Protein AF-A0A956A676-F1 (afdb_monomer_lite)

Radius of gyration: 52.93 Å; chains: 1; bounding box: 107×29×155 Å

Sequence (268 aa):
DGDDADVCADGTWVCDADGRLVCTDDAFAKTETCNGLDDDCDGETDEGAPGAGEACDGDDADLCKDGHMVCGGAGGGLVCDDDAASKVELCNGVDDDCNGVADEGFEQKYQPCDGDDADSCKDGQWVCAPDGSGLVCSDDPATRVELCNELDDDCDGVPDEDFPEKLGACDGADGDLCKDGVWVCSADGTGLVCTDDALSFVELCNDEDDDCDGEIDETFPMKGLPCDSEVDTDLCADGVWACGANNALVCNDDAASIAELCNGQDDD

pLDDT: mean 74.3, std 12.47, range [46.38, 91.5]

Structure (mmCIF, N/CA/C/O backbone):
data_AF-A0A956A676-F1
#
_entry.id   AF-A0A956A676-F1
#
loop_
_atom_site.group_PDB
_atom_site.id
_atom_site.type_symbol
_atom_site.label_atom_id
_atom_site.label_alt_id
_atom_site.label_comp_id
_atom_site.label_asym_id
_atom_site.label_entity_id
_atom_site.label_seq_id
_atom_site.pdbx_PDB_ins_code
_atom_site.Cartn_x
_atom_site.Cartn_y
_atom_site.Cartn_z
_atom_site.occupancy
_atom_site.B_iso_or_equiv
_atom_site.auth_seq_id
_atom_site.auth_comp_id
_atom_site.auth_asym_id
_atom_site.auth_atom_id
_atom_site.pdbx_PDB_model_num
ATOM 1 N N . ASP A 1 1 ? -34.169 8.893 70.468 1.00 48.31 1 ASP A N 1
ATOM 2 C CA . ASP A 1 1 ? -34.404 9.599 69.197 1.00 48.31 1 ASP A CA 1
ATOM 3 C C . ASP A 1 1 ? -35.213 10.844 69.522 1.00 48.31 1 ASP A C 1
ATOM 5 O O . ASP A 1 1 ? -35.321 11.182 70.698 1.00 48.31 1 ASP A O 1
ATOM 9 N N . GLY A 1 2 ? -35.703 11.601 68.567 1.00 53.12 2 GLY A N 1
ATOM 10 C CA . GLY A 1 2 ? -36.577 12.737 68.817 1.00 53.12 2 GLY A CA 1
ATOM 11 C C . GLY A 1 2 ? -36.433 13.708 67.676 1.00 53.12 2 GLY A C 1
ATOM 12 O O . GLY A 1 2 ? -35.337 14.213 67.484 1.00 53.12 2 GLY A O 1
ATOM 13 N N . ASP A 1 3 ? -37.525 13.997 66.970 1.00 50.81 3 ASP A N 1
ATOM 14 C CA . ASP A 1 3 ? -37.567 14.754 65.707 1.00 50.81 3 ASP A CA 1
ATOM 15 C C . ASP A 1 3 ? -36.374 14.446 64.765 1.00 50.81 3 ASP A C 1
ATOM 17 O O . ASP A 1 3 ? -35.789 15.343 64.145 1.00 50.81 3 ASP A O 1
ATOM 21 N N . ASP A 1 4 ? -35.992 13.175 64.663 1.00 56.19 4 ASP A N 1
ATOM 22 C CA . ASP A 1 4 ? -35.269 12.612 63.529 1.00 56.19 4 ASP A CA 1
ATOM 23 C C . ASP A 1 4 ? -36.233 12.456 62.346 1.00 56.19 4 ASP A C 1
ATOM 25 O O . ASP A 1 4 ? -37.457 12.479 62.471 1.00 56.19 4 ASP A O 1
ATOM 29 N N . ALA A 1 5 ? -35.666 12.388 61.146 1.00 57.22 5 ALA A N 1
ATOM 30 C CA . ALA A 1 5 ? -36.420 12.222 59.911 1.00 57.22 5 ALA A CA 1
ATOM 31 C C . ALA A 1 5 ? -36.622 10.738 59.563 1.00 57.22 5 ALA A C 1
ATOM 33 O O . ALA A 1 5 ? -36.742 10.433 58.384 1.00 57.22 5 ALA A O 1
ATOM 34 N N . ASP A 1 6 ? -36.603 9.834 60.542 1.00 62.31 6 ASP A N 1
ATOM 35 C CA . ASP A 1 6 ? -36.818 8.402 60.327 1.00 62.31 6 ASP A CA 1
ATOM 36 C C . ASP A 1 6 ? -38.319 8.042 60.340 1.00 62.31 6 ASP A C 1
ATOM 38 O O . ASP A 1 6 ? -39.206 8.891 60.496 1.00 62.31 6 ASP A O 1
ATOM 42 N N . VAL A 1 7 ? -38.627 6.770 60.074 1.00 71.00 7 VAL A N 1
ATOM 43 C CA . VAL A 1 7 ? -39.996 6.225 60.156 1.00 71.00 7 VAL A CA 1
ATOM 44 C C . VAL A 1 7 ? -40.285 5.576 61.513 1.00 71.00 7 VAL A C 1
ATOM 46 O O . VAL A 1 7 ? -41.340 4.942 61.683 1.00 71.00 7 VAL A O 1
ATOM 49 N N . CYS A 1 8 ? -39.364 5.718 62.462 1.00 72.06 8 CYS A N 1
ATOM 50 C CA . CYS A 1 8 ? -39.404 5.094 63.769 1.00 72.06 8 CYS A CA 1
ATOM 51 C C . CYS A 1 8 ? -40.302 5.904 64.707 1.00 72.06 8 CYS A C 1
ATOM 53 O O . CYS A 1 8 ? -40.583 7.088 64.519 1.00 72.06 8 CYS A O 1
ATOM 55 N N . ALA A 1 9 ? -40.896 5.214 65.677 1.00 67.06 9 ALA A N 1
ATOM 56 C CA . ALA A 1 9 ? -41.691 5.887 66.690 1.00 67.06 9 ALA A CA 1
ATOM 57 C C . ALA A 1 9 ? -40.763 6.248 67.842 1.00 67.06 9 ALA A C 1
ATOM 59 O O . ALA A 1 9 ? -40.076 5.357 68.327 1.00 67.06 9 ALA A O 1
ATOM 60 N N . ASP A 1 10 ? -40.822 7.497 68.316 1.00 66.19 10 ASP A N 1
ATOM 61 C CA . ASP A 1 10 ? -39.986 7.943 69.433 1.00 66.19 10 ASP A CA 1
ATOM 62 C C . ASP A 1 10 ? -39.940 6.903 70.567 1.00 66.19 10 ASP A C 1
ATOM 64 O O . ASP A 1 10 ? -40.981 6.517 71.133 1.00 66.19 10 ASP A O 1
ATOM 68 N N . GLY A 1 11 ? -38.730 6.469 70.920 1.00 66.62 11 GLY A N 1
ATOM 69 C CA . GLY A 1 11 ? -38.518 5.435 71.918 1.00 66.62 11 GLY A CA 1
ATOM 70 C C . GLY A 1 11 ? -39.100 5.833 73.276 1.00 66.62 11 GLY A C 1
ATOM 71 O O . GLY A 1 11 ? -39.068 6.991 73.713 1.00 66.62 11 GLY A O 1
ATOM 72 N N . THR A 1 12 ? -39.640 4.856 74.008 1.00 66.88 12 THR A N 1
ATOM 73 C CA . THR A 1 12 ? -40.166 5.129 75.352 1.00 66.88 12 THR A CA 1
ATOM 74 C C . THR A 1 12 ? -39.097 4.922 76.413 1.00 66.88 12 THR A C 1
ATOM 76 O O . THR A 1 12 ? -38.428 3.893 76.502 1.00 66.88 12 THR A O 1
ATOM 79 N N . TRP A 1 13 ? -38.951 5.924 77.275 1.00 73.19 13 TRP A N 1
ATOM 80 C CA . TRP A 1 13 ? -38.071 5.848 78.432 1.00 73.19 13 TRP A CA 1
ATOM 81 C C . TRP A 1 13 ? -38.650 4.903 79.488 1.00 73.19 13 TRP A C 1
ATOM 83 O O . TRP A 1 13 ? -39.658 5.209 80.133 1.00 73.19 13 TRP A O 1
ATOM 93 N N . VAL A 1 14 ? -37.979 3.777 79.712 1.00 78.00 14 VAL A N 1
ATOM 94 C CA . VAL A 1 14 ? -38.322 2.795 80.747 1.00 78.00 14 VAL A CA 1
ATOM 95 C C . VAL A 1 14 ? -37.177 2.653 81.747 1.00 78.00 14 VAL A C 1
ATOM 97 O O . VAL A 1 14 ? -36.023 2.949 81.453 1.00 78.00 14 VAL A O 1
ATOM 100 N N . CYS A 1 15 ? -37.481 2.232 82.974 1.00 78.88 15 CYS A N 1
ATOM 101 C CA . CYS A 1 15 ? -36.434 1.890 83.936 1.00 78.88 15 CYS A CA 1
ATOM 102 C C . CYS A 1 15 ? -36.012 0.431 83.744 1.00 78.88 15 CYS A C 1
ATOM 104 O O . CYS A 1 15 ? -36.865 -0.459 83.782 1.00 78.88 15 CYS A O 1
ATOM 106 N N . ASP A 1 16 ? -34.710 0.187 83.605 1.00 80.81 16 ASP A N 1
ATOM 107 C CA . ASP A 1 16 ? -34.148 -1.160 83.623 1.00 80.81 16 ASP A CA 1
ATOM 108 C C . ASP A 1 16 ? -34.266 -1.809 85.019 1.00 80.81 16 ASP A C 1
ATOM 110 O O . ASP A 1 16 ? -34.701 -1.195 86.002 1.00 80.81 16 ASP A O 1
ATOM 114 N N . ALA A 1 17 ? -33.870 -3.081 85.117 1.00 79.69 17 ALA A N 1
ATOM 115 C CA . ALA A 1 17 ? -33.917 -3.842 86.367 1.00 79.69 17 ALA A CA 1
ATOM 116 C C . ALA A 1 17 ? -33.043 -3.245 87.492 1.00 79.69 17 ALA A C 1
ATOM 118 O O . ALA A 1 17 ? -33.277 -3.543 88.665 1.00 79.69 17 ALA A O 1
ATOM 119 N N . ASP A 1 18 ? -32.079 -2.388 87.146 1.00 87.38 18 ASP A N 1
ATOM 120 C CA . ASP A 1 18 ? -31.185 -1.678 88.062 1.00 87.38 18 ASP A CA 1
ATOM 121 C C . ASP A 1 18 ? -31.654 -0.234 88.352 1.00 87.38 18 ASP A C 1
ATOM 123 O O . ASP A 1 18 ? -30.992 0.505 89.089 1.00 87.38 18 ASP A O 1
ATOM 127 N N . GLY A 1 19 ? -32.807 0.176 87.810 1.00 80.62 19 GLY A N 1
ATOM 128 C CA . GLY A 1 19 ? -33.408 1.494 88.005 1.00 80.62 19 GLY A CA 1
ATOM 129 C C . GLY A 1 19 ? -32.775 2.616 87.177 1.00 80.62 19 GLY A C 1
ATOM 130 O O . GLY A 1 19 ? -32.982 3.787 87.507 1.00 80.62 19 GLY A O 1
ATOM 131 N N . ARG A 1 20 ? -32.003 2.300 86.131 1.00 84.25 20 ARG A N 1
ATOM 132 C CA . ARG A 1 20 ? -31.527 3.296 85.161 1.00 84.25 20 ARG A CA 1
ATOM 133 C C . ARG A 1 20 ? -32.580 3.526 84.091 1.00 84.25 20 ARG A C 1
ATOM 135 O O . ARG A 1 20 ? -33.204 2.588 83.612 1.00 84.25 20 ARG A O 1
ATOM 142 N N . LEU A 1 21 ? -32.736 4.787 83.705 1.00 73.62 21 LEU A N 1
ATOM 143 C CA . LEU A 1 21 ? -33.502 5.164 82.524 1.00 73.62 21 LEU A CA 1
ATOM 144 C C . LEU A 1 21 ? -32.787 4.629 81.281 1.00 73.62 21 LEU A C 1
ATOM 146 O O . LEU A 1 21 ? -31.667 5.048 80.990 1.00 73.62 21 LEU A O 1
ATOM 150 N N . VAL A 1 22 ? -33.439 3.706 80.585 1.00 73.56 22 VAL A N 1
ATOM 151 C CA . VAL A 1 22 ? -33.049 3.193 79.274 1.00 73.56 22 VAL A CA 1
ATOM 152 C C . VAL A 1 22 ? -34.148 3.555 78.279 1.00 73.56 22 VAL A C 1
ATOM 154 O O . VAL A 1 22 ? -35.334 3.504 78.605 1.00 73.56 22 VAL A O 1
ATOM 157 N N . CYS A 1 23 ? -33.754 3.980 77.086 1.00 68.12 23 CYS A N 1
ATOM 158 C CA . CYS A 1 23 ? -34.685 4.158 75.983 1.00 68.12 23 CYS A CA 1
ATOM 159 C C . CYS A 1 23 ? -34.879 2.779 75.356 1.00 68.12 23 CYS A C 1
ATOM 161 O O . CYS A 1 23 ? -33.898 2.171 74.929 1.00 68.12 23 CYS A O 1
ATOM 163 N N . THR A 1 24 ? -36.097 2.244 75.398 1.00 64.81 24 THR A N 1
ATOM 164 C CA . THR A 1 24 ? -36.441 1.069 74.595 1.00 64.81 24 THR A CA 1
ATOM 165 C C . THR A 1 24 ? -37.090 1.576 73.329 1.00 64.81 24 THR A C 1
ATOM 167 O O . THR A 1 24 ? -38.205 2.103 73.391 1.00 64.81 24 THR A O 1
ATOM 170 N N . ASP A 1 25 ? -36.358 1.446 72.232 1.00 59.62 25 ASP A N 1
ATOM 171 C CA . ASP A 1 25 ? -36.922 1.550 70.899 1.00 59.62 25 ASP A CA 1
ATOM 172 C C . ASP A 1 25 ? -37.480 0.179 70.485 1.00 59.62 25 ASP A C 1
ATOM 174 O O . ASP A 1 25 ? -36.943 -0.871 70.869 1.00 59.62 25 ASP A O 1
ATOM 178 N N . ASP A 1 26 ? -38.601 0.186 69.773 1.00 59.81 26 ASP A N 1
ATOM 179 C CA . ASP A 1 26 ? -39.160 -1.021 69.182 1.00 59.81 26 ASP A CA 1
ATOM 180 C C . ASP A 1 26 ? -38.367 -1.301 67.899 1.00 59.81 26 ASP A C 1
ATOM 182 O O . ASP A 1 26 ? -38.793 -0.914 66.817 1.00 59.81 26 ASP A O 1
ATOM 186 N N . ALA A 1 27 ? -37.231 -1.999 68.017 1.00 56.47 27 ALA A N 1
ATOM 187 C CA . ALA A 1 27 ? -36.515 -2.558 66.868 1.00 56.47 27 ALA A CA 1
ATOM 188 C C . ALA A 1 27 ? -37.447 -3.544 66.141 1.00 56.47 27 ALA A C 1
ATOM 190 O O . ALA A 1 27 ? -37.555 -4.732 66.483 1.00 56.47 27 ALA A O 1
ATOM 191 N N . PHE A 1 28 ? -38.224 -3.034 65.191 1.00 60.56 28 PHE A N 1
ATOM 192 C CA . PHE A 1 28 ? -39.025 -3.855 64.310 1.00 60.56 28 PHE A CA 1
ATOM 193 C C . PHE A 1 28 ? -38.076 -4.391 63.253 1.00 60.56 28 PHE A C 1
ATOM 195 O O . PHE A 1 28 ? -37.475 -3.615 62.537 1.00 60.56 28 PHE A O 1
ATOM 202 N N . ALA A 1 29 ? -38.011 -5.714 63.090 1.00 62.31 29 ALA A N 1
ATOM 203 C CA . ALA A 1 29 ? -37.327 -6.340 61.957 1.00 62.31 29 ALA A CA 1
ATOM 204 C C . ALA A 1 29 ? -38.084 -6.058 60.643 1.00 62.31 29 ALA A C 1
ATOM 206 O O . ALA A 1 29 ? -38.725 -6.949 60.071 1.00 62.31 29 ALA A O 1
ATOM 207 N N . LYS A 1 30 ? -38.111 -4.795 60.223 1.00 73.62 30 LYS A N 1
ATOM 208 C CA . LYS A 1 30 ? -38.444 -4.403 58.863 1.00 73.62 30 LYS A CA 1
ATOM 209 C C . LYS A 1 30 ? -37.187 -4.564 58.019 1.00 73.62 30 LYS A C 1
ATOM 211 O O . LYS A 1 30 ? -36.122 -4.891 58.516 1.00 73.62 30 LYS A O 1
ATOM 216 N N . THR A 1 31 ? -37.376 -4.530 56.714 1.00 82.62 31 THR A N 1
ATOM 217 C CA . THR A 1 31 ? -36.277 -4.665 55.771 1.00 82.62 31 THR A CA 1
ATOM 218 C C . THR A 1 31 ? -35.993 -3.281 55.242 1.00 82.62 31 THR A C 1
ATOM 220 O O . THR A 1 31 ? -36.921 -2.672 54.704 1.00 82.62 31 THR A O 1
ATOM 223 N N . GLU A 1 32 ? -34.745 -2.846 55.370 1.00 84.75 32 GLU A N 1
ATOM 224 C CA . GLU A 1 32 ? -34.269 -1.602 54.786 1.00 84.75 32 GLU A CA 1
ATOM 225 C C . GLU A 1 32 ? -34.598 -1.513 53.298 1.00 84.75 32 GLU A C 1
ATOM 227 O O . GLU A 1 32 ? -34.546 -2.490 52.539 1.00 84.75 32 GLU A O 1
ATOM 232 N N . THR A 1 33 ? -34.942 -0.310 52.867 1.00 87.38 33 THR A N 1
ATOM 233 C CA . THR A 1 33 ? -35.107 0.053 51.463 1.00 87.38 33 THR A CA 1
ATOM 234 C C . THR A 1 33 ? -34.309 1.319 51.247 1.00 87.38 33 THR A C 1
ATOM 236 O O . THR A 1 33 ? -34.480 2.202 52.059 1.00 87.38 33 THR A O 1
ATOM 239 N N . CYS A 1 34 ? -33.560 1.462 50.141 1.00 87.75 34 CYS A N 1
ATOM 240 C CA . CYS A 1 34 ? -32.810 2.689 49.805 1.00 87.75 34 CYS A CA 1
ATOM 241 C C . CYS A 1 34 ? -33.713 3.936 49.641 1.00 87.75 34 CYS A C 1
ATOM 243 O O . CYS A 1 34 ? -33.956 4.417 48.525 1.00 87.75 34 CYS A O 1
ATOM 245 N N . ASN A 1 35 ? -34.258 4.438 50.737 1.00 84.69 35 ASN A N 1
ATOM 246 C CA . ASN A 1 35 ? -35.243 5.501 50.830 1.00 84.69 35 ASN A CA 1
ATOM 247 C C . ASN A 1 35 ? -34.689 6.683 51.654 1.00 84.69 35 ASN A C 1
ATOM 249 O O . ASN A 1 35 ? -35.307 7.753 51.660 1.00 84.69 35 ASN A O 1
ATOM 253 N N . GLY A 1 36 ? -33.478 6.539 52.208 1.00 83.88 36 GLY A N 1
ATOM 254 C CA . GLY A 1 36 ? -32.782 7.546 52.997 1.00 83.88 36 GLY A CA 1
ATOM 255 C C . GLY A 1 36 ? -33.305 7.664 54.427 1.00 83.88 36 GLY A C 1
ATOM 256 O O . GLY A 1 36 ? -33.102 8.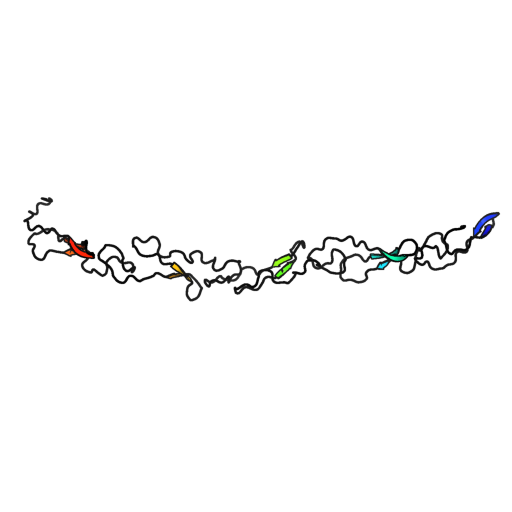717 55.035 1.00 83.88 36 GLY A O 1
ATOM 257 N N . LEU A 1 37 ? -34.011 6.646 54.917 1.00 84.50 37 LEU A N 1
ATOM 258 C CA . LEU A 1 37 ? -34.613 6.541 56.244 1.00 84.50 37 LEU A CA 1
ATOM 259 C C . LEU A 1 37 ? -34.156 5.213 56.861 1.00 84.50 37 LEU A C 1
ATOM 261 O O . LEU A 1 37 ? -33.937 4.248 56.145 1.00 84.50 37 LEU A O 1
ATOM 265 N N . ASP A 1 38 ? -34.032 5.190 58.182 1.00 82.56 38 ASP A N 1
ATOM 266 C CA . ASP A 1 38 ? -33.830 3.966 58.962 1.00 82.56 38 ASP A CA 1
ATOM 267 C C . ASP A 1 38 ? -35.199 3.262 59.104 1.00 82.56 38 ASP A C 1
ATOM 269 O O . ASP A 1 38 ? -36.097 3.773 59.789 1.00 82.56 38 ASP A O 1
ATOM 273 N N . ASP A 1 39 ? -35.434 2.178 58.352 1.00 83.19 39 ASP A N 1
ATOM 274 C CA . ASP A 1 39 ? -36.725 1.471 58.314 1.00 83.19 39 ASP A CA 1
ATOM 275 C C . ASP A 1 39 ? -36.877 0.455 59.468 1.00 83.19 39 ASP A C 1
ATOM 277 O O . ASP A 1 39 ? -38.017 0.168 59.893 1.00 83.19 39 ASP A O 1
ATOM 281 N N . ASP A 1 40 ? -35.766 -0.108 59.948 1.00 80.81 40 ASP A N 1
ATOM 282 C CA . ASP A 1 40 ? -35.675 -1.159 60.966 1.00 80.81 40 ASP A CA 1
ATOM 283 C C . ASP A 1 40 ? -35.256 -0.667 62.370 1.00 80.81 40 ASP A C 1
ATOM 285 O O . ASP A 1 40 ? -35.424 -1.394 63.363 1.00 80.81 40 ASP A O 1
ATOM 289 N N . CYS A 1 41 ? -34.917 0.620 62.464 1.00 77.88 41 CYS A N 1
ATOM 290 C CA . CYS A 1 41 ? -34.619 1.374 63.677 1.00 77.88 41 CYS A CA 1
ATOM 291 C C . CYS A 1 41 ? -33.367 0.860 64.409 1.00 77.88 41 CYS A C 1
ATOM 293 O O . CYS A 1 41 ? -33.337 0.821 65.649 1.00 77.88 41 CYS A O 1
ATOM 295 N N . ASP A 1 42 ? -32.348 0.401 63.674 1.00 78.31 42 ASP A N 1
ATOM 296 C CA . ASP A 1 42 ? -31.077 -0.056 64.248 1.00 78.31 42 ASP A CA 1
ATOM 297 C C . ASP A 1 42 ? -30.020 1.057 64.411 1.00 78.31 42 ASP A C 1
ATOM 299 O O . ASP A 1 42 ? -29.033 0.878 65.146 1.00 78.31 42 ASP A O 1
ATOM 303 N N . GLY A 1 43 ? -30.290 2.238 63.848 1.00 79.00 43 GLY A N 1
ATOM 304 C CA . GLY A 1 43 ? -29.469 3.441 63.928 1.00 79.00 43 GLY A CA 1
ATOM 305 C C . GLY A 1 43 ? -28.504 3.641 62.757 1.00 79.00 43 GLY A C 1
ATOM 306 O O . GLY A 1 43 ? -27.791 4.653 62.752 1.00 79.00 43 GLY A O 1
ATOM 307 N N . GLU A 1 44 ? -28.450 2.719 61.798 1.00 83.38 44 GLU A N 1
ATOM 308 C CA . GLU A 1 44 ? -27.848 2.936 60.483 1.00 83.38 44 GLU A CA 1
ATOM 309 C C . GLU A 1 44 ? -28.946 3.351 59.471 1.00 83.38 44 GLU A C 1
ATOM 311 O O . GLU A 1 44 ? -30.076 3.647 59.842 1.00 83.38 44 GLU A O 1
ATOM 316 N N . THR A 1 45 ? -28.601 3.608 58.211 1.00 84.06 45 THR A N 1
ATOM 317 C CA . THR A 1 45 ? -29.599 4.031 57.211 1.00 84.06 45 THR A CA 1
ATOM 318 C C . THR A 1 45 ? -29.376 3.263 55.925 1.00 84.06 45 THR A C 1
ATOM 320 O O . THR A 1 45 ? -28.267 3.291 55.378 1.00 84.06 45 THR A O 1
ATOM 323 N N . ASP A 1 46 ? -30.449 2.664 55.405 1.00 82.12 46 ASP A N 1
ATOM 324 C CA . ASP A 1 46 ? -30.478 1.874 54.177 1.00 82.12 46 ASP A CA 1
ATOM 325 C C . ASP A 1 46 ? -29.491 0.669 54.170 1.00 82.12 46 ASP A C 1
ATOM 327 O O . ASP A 1 46 ? -29.079 0.181 53.106 1.00 82.12 46 ASP A O 1
ATOM 331 N N . GLU A 1 47 ? -29.059 0.172 55.331 1.00 83.31 47 GLU A N 1
ATOM 332 C CA . GLU A 1 47 ? -28.103 -0.930 55.460 1.00 83.31 47 GLU A CA 1
ATOM 333 C C . GLU A 1 47 ? -28.714 -2.294 55.113 1.00 83.31 47 GLU A C 1
ATOM 335 O O . GLU A 1 47 ? -29.808 -2.671 55.507 1.00 83.31 47 GLU A O 1
ATOM 340 N N . GLY A 1 48 ? -28.001 -3.100 54.321 1.00 80.38 48 GLY A N 1
ATOM 341 C CA . GLY A 1 48 ? -28.521 -4.417 53.935 1.00 80.38 48 GLY A CA 1
ATOM 342 C C . GLY A 1 48 ? -29.812 -4.369 53.101 1.00 80.38 48 GLY A C 1
ATOM 343 O O . GLY A 1 48 ? -30.471 -5.406 52.964 1.00 80.38 48 GLY A O 1
ATOM 344 N N . ALA A 1 49 ? -30.147 -3.211 52.515 1.00 85.25 49 ALA A N 1
ATOM 345 C CA . ALA A 1 49 ? -31.263 -3.061 51.592 1.00 85.25 49 ALA A CA 1
ATOM 346 C C . ALA A 1 49 ? -31.203 -4.142 50.487 1.00 85.25 49 ALA A C 1
ATOM 348 O O . ALA A 1 49 ? -30.153 -4.324 49.860 1.00 85.25 49 ALA A O 1
ATOM 349 N N . PRO A 1 50 ? -32.293 -4.887 50.213 1.00 84.19 50 PRO A N 1
ATOM 350 C CA . PRO A 1 50 ? -32.290 -5.960 49.226 1.00 84.19 50 PRO A CA 1
ATOM 351 C C . PRO A 1 50 ? -31.855 -5.464 47.847 1.00 84.19 50 PRO A C 1
ATOM 353 O O . PRO A 1 50 ? -32.483 -4.569 47.284 1.00 84.19 50 PRO A O 1
ATOM 356 N N . GLY A 1 51 ? -30.804 -6.074 47.301 1.00 80.19 51 GLY A N 1
ATOM 357 C CA . GLY A 1 51 ? -30.188 -5.668 46.040 1.00 80.19 51 GLY A CA 1
ATOM 358 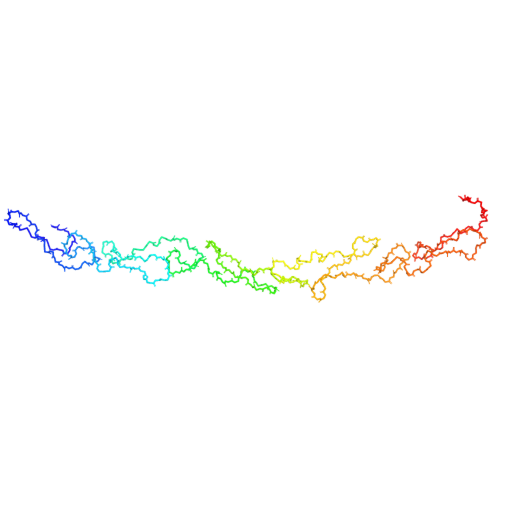C C . GLY A 1 51 ? -28.939 -4.800 46.206 1.00 80.19 51 GLY A C 1
ATOM 359 O O . GLY A 1 51 ? -28.151 -4.737 45.273 1.00 80.19 51 GLY A O 1
ATOM 360 N N . ALA A 1 52 ? -28.697 -4.182 47.369 1.00 81.00 52 ALA A N 1
ATOM 361 C CA . ALA A 1 52 ? -27.441 -3.482 47.642 1.00 81.00 52 ALA A CA 1
ATOM 362 C C . ALA A 1 52 ? -26.271 -4.482 47.723 1.00 81.00 52 ALA A C 1
ATOM 364 O O . ALA A 1 52 ? -26.352 -5.506 48.406 1.00 81.00 52 ALA A O 1
ATOM 365 N N . GLY A 1 53 ? -25.181 -4.192 47.011 1.00 73.19 53 GLY A N 1
ATOM 366 C CA . GLY A 1 53 ? -24.011 -5.059 46.865 1.00 73.19 53 GLY A CA 1
ATOM 367 C C . GLY A 1 53 ? -24.167 -6.189 45.842 1.00 73.19 53 GLY A C 1
ATOM 368 O O . GLY A 1 53 ? -23.209 -6.935 45.635 1.00 73.19 53 GLY A O 1
ATOM 369 N N . GLU A 1 54 ? -25.334 -6.335 45.205 1.00 80.00 54 GLU A N 1
ATOM 370 C CA . GLU A 1 54 ? -25.467 -7.198 44.029 1.00 80.00 54 GLU A CA 1
ATOM 371 C C . GLU A 1 54 ? -24.732 -6.571 42.842 1.00 80.00 54 GLU A C 1
ATOM 373 O O . GLU A 1 54 ? -24.670 -5.344 42.722 1.00 80.00 54 GLU A O 1
ATOM 378 N N . ALA A 1 55 ? -24.173 -7.423 41.979 1.00 73.62 55 ALA A N 1
ATOM 379 C CA . ALA A 1 55 ? -23.554 -6.977 40.742 1.00 73.62 55 ALA A CA 1
ATOM 380 C C . ALA A 1 55 ? -24.592 -6.235 39.894 1.00 73.62 55 ALA A C 1
ATOM 382 O O . ALA A 1 55 ? -25.714 -6.711 39.689 1.00 73.62 55 ALA A O 1
ATOM 383 N N . CYS A 1 56 ? -24.211 -5.061 39.425 1.00 68.50 56 CYS A N 1
ATOM 384 C CA . CYS A 1 56 ? -24.916 -4.326 38.398 1.00 68.50 56 CYS A CA 1
ATOM 385 C C . CYS A 1 56 ? -24.004 -4.235 37.188 1.00 68.50 56 CYS A C 1
ATOM 387 O O . CYS A 1 56 ? -22.796 -4.271 37.361 1.00 68.50 56 CYS A O 1
ATOM 389 N N . ASP A 1 57 ? -24.612 -4.173 36.004 1.00 61.97 57 ASP A N 1
ATOM 390 C CA . ASP A 1 57 ? -24.013 -4.291 34.659 1.00 61.97 57 ASP A CA 1
ATOM 391 C C . ASP A 1 57 ? -24.155 -5.678 33.991 1.00 61.97 57 ASP A C 1
ATOM 393 O O . ASP A 1 57 ? -24.555 -5.770 32.836 1.00 61.97 57 ASP A O 1
ATOM 397 N N . GLY A 1 58 ? -24.166 -6.765 34.770 1.00 59.03 58 GLY A N 1
ATOM 398 C CA . GLY A 1 58 ? -24.610 -8.092 34.304 1.00 59.03 58 GLY A CA 1
ATOM 399 C C . GLY A 1 58 ? -23.492 -8.973 33.735 1.00 59.03 58 GLY A C 1
ATOM 400 O O . GLY A 1 58 ? -22.327 -8.712 33.964 1.00 59.03 58 GLY A O 1
ATOM 401 N N . ASP A 1 59 ? -23.860 -10.078 33.066 1.00 53.25 59 ASP A N 1
ATOM 402 C CA . ASP A 1 59 ? -22.906 -10.959 32.363 1.00 53.25 59 ASP A CA 1
ATOM 403 C C . ASP A 1 59 ? -22.646 -10.387 30.950 1.00 53.25 59 ASP A C 1
ATOM 405 O O . ASP A 1 59 ? -23.210 -10.882 29.961 1.00 53.25 59 ASP A O 1
ATOM 409 N N . ASP A 1 60 ? -21.866 -9.320 30.824 1.00 54.47 60 ASP A N 1
ATOM 410 C CA . ASP A 1 60 ? -21.309 -8.903 29.536 1.00 54.47 60 ASP A CA 1
ATOM 411 C C . ASP A 1 60 ? -20.019 -9.672 29.222 1.00 54.47 60 ASP A C 1
ATOM 413 O O . ASP A 1 60 ? -19.468 -10.445 30.008 1.00 54.47 60 ASP A O 1
ATOM 417 N N . ALA A 1 61 ? -19.634 -9.621 27.949 1.00 52.56 61 ALA A N 1
ATOM 418 C CA . ALA A 1 61 ? -18.459 -10.327 27.453 1.00 52.56 61 ALA A CA 1
ATOM 419 C C . ALA A 1 61 ? -17.173 -9.515 27.646 1.00 52.56 61 ALA A C 1
ATOM 421 O O . ALA A 1 61 ? -16.115 -9.962 27.186 1.00 52.56 61 ALA A O 1
ATOM 422 N N . ASP A 1 62 ? -17.269 -8.329 28.244 1.00 56.19 62 ASP A N 1
ATOM 423 C CA . ASP A 1 62 ? -16.102 -7.526 28.542 1.00 56.19 62 ASP A CA 1
ATOM 424 C C . ASP A 1 62 ? -15.331 -8.117 29.738 1.00 56.19 62 ASP A C 1
ATOM 426 O O . ASP A 1 62 ? -15.711 -9.107 30.368 1.00 56.19 62 ASP A O 1
ATOM 430 N N . LEU A 1 63 ? -14.116 -7.617 29.939 1.00 59.59 63 LEU A N 1
ATOM 431 C CA . LEU A 1 63 ? -13.235 -8.044 31.028 1.00 59.59 63 LEU A CA 1
ATOM 432 C C . LEU A 1 63 ? -13.291 -7.051 32.197 1.00 59.59 63 LEU A C 1
ATOM 434 O O . LEU A 1 63 ? -12.402 -7.085 33.065 1.00 59.59 63 LEU A O 1
ATOM 438 N N . CYS A 1 64 ? -14.276 -6.148 32.205 1.00 64.12 64 CYS A N 1
ATOM 439 C CA . CYS A 1 64 ? -14.453 -5.175 33.263 1.00 64.12 64 CYS A CA 1
ATOM 440 C C . CYS A 1 64 ? -14.962 -5.872 34.529 1.00 64.12 64 CYS A C 1
ATOM 442 O O . CYS A 1 64 ? -15.371 -7.032 34.538 1.00 64.12 64 CYS A O 1
ATOM 444 N N . LYS A 1 65 ? -14.759 -5.217 35.675 1.00 64.12 65 LYS A N 1
ATOM 445 C CA . LYS A 1 65 ? -15.348 -5.714 36.917 1.00 64.12 65 LYS A CA 1
ATOM 446 C C . LYS A 1 65 ? -16.758 -5.176 36.960 1.00 64.12 65 LYS A C 1
ATOM 448 O O . LYS A 1 65 ? -16.883 -3.960 36.964 1.00 64.12 65 LYS A O 1
ATOM 453 N N . ASP A 1 66 ? -17.729 -6.062 37.125 1.00 65.12 66 ASP A N 1
ATOM 454 C CA . ASP A 1 66 ? -19.114 -5.675 37.347 1.00 65.12 66 ASP A CA 1
ATOM 455 C C . ASP A 1 66 ? -19.176 -4.607 38.451 1.00 65.12 66 ASP A C 1
ATOM 457 O O . ASP A 1 66 ? -18.580 -4.762 39.535 1.00 65.12 66 ASP A O 1
ATOM 461 N N . GLY A 1 67 ? -19.908 -3.532 38.172 1.00 70.12 67 GLY A N 1
ATOM 462 C CA . GLY A 1 67 ? -20.297 -2.560 39.178 1.00 70.12 67 GLY A CA 1
ATOM 463 C C . GLY A 1 67 ? -21.095 -3.224 40.300 1.00 70.12 67 GLY A C 1
ATOM 464 O O . GLY A 1 67 ? -21.521 -4.380 40.224 1.00 70.12 67 GLY A O 1
ATOM 465 N N . HIS A 1 68 ? -21.343 -2.491 41.381 1.00 79.06 68 HIS A N 1
ATOM 466 C CA . HIS A 1 68 ? -22.211 -2.979 42.454 1.00 79.06 68 HIS A CA 1
ATOM 467 C C . HIS A 1 68 ? -23.310 -1.974 42.761 1.00 79.06 68 HIS A C 1
ATOM 469 O O . HIS A 1 68 ? -23.098 -0.762 42.751 1.00 79.06 68 HIS A O 1
ATOM 475 N N . MET A 1 69 ? -24.514 -2.473 43.030 1.00 81.31 69 MET A N 1
ATOM 476 C CA . MET A 1 69 ? -25.617 -1.604 43.416 1.00 81.31 69 MET A CA 1
ATOM 477 C C . MET A 1 69 ? -25.331 -0.995 44.793 1.00 81.31 69 MET A C 1
ATOM 479 O O . MET A 1 69 ? -25.058 -1.706 45.761 1.00 81.31 69 MET A O 1
ATOM 483 N N . VAL A 1 70 ? -25.465 0.319 44.904 1.00 84.81 70 VAL A N 1
ATOM 484 C CA . VAL A 1 70 ? -25.379 1.085 46.152 1.00 84.81 70 VAL A CA 1
ATOM 485 C C . VAL A 1 70 ? -26.640 1.927 46.325 1.00 84.81 70 VAL A C 1
ATOM 487 O O . VAL A 1 70 ? -27.332 2.229 45.354 1.00 84.81 70 VAL A O 1
ATOM 490 N N . CYS A 1 71 ? -26.968 2.344 47.547 1.00 84.00 71 CYS A N 1
ATOM 491 C CA . CYS A 1 71 ? -28.056 3.301 47.743 1.00 84.00 71 CYS A CA 1
ATOM 492 C C . CYS A 1 71 ? -27.625 4.699 47.268 1.00 84.00 71 CYS A C 1
ATOM 494 O O . CYS A 1 71 ? -26.628 5.267 47.719 1.00 84.00 71 CYS A O 1
ATOM 496 N N . GLY A 1 72 ? -28.372 5.255 46.316 1.00 74.62 72 GLY A N 1
ATOM 497 C CA . GLY A 1 72 ? -28.069 6.525 45.672 1.00 74.62 72 GLY A CA 1
ATOM 498 C C . GLY A 1 72 ? -28.426 7.715 46.549 1.00 74.62 72 GLY A C 1
ATOM 499 O O . GLY A 1 72 ? -29.505 8.275 46.403 1.00 74.62 72 GLY A O 1
ATOM 500 N N . GLY A 1 73 ? -27.520 8.146 47.429 1.00 73.88 73 GLY A N 1
ATOM 501 C CA . GLY A 1 73 ? -27.731 9.313 48.298 1.00 73.88 73 GLY A CA 1
ATOM 502 C C . GLY A 1 73 ? -29.047 9.267 49.094 1.00 73.88 73 GLY A C 1
ATOM 503 O O . GLY A 1 73 ? -29.688 8.229 49.205 1.00 73.88 73 GLY A O 1
ATOM 504 N N . ALA A 1 74 ? -29.472 10.403 49.656 1.00 63.03 74 ALA A N 1
ATOM 505 C CA . ALA A 1 74 ? -30.679 10.468 50.486 1.00 63.03 74 ALA A CA 1
ATOM 506 C C . ALA A 1 74 ? -31.965 10.221 49.660 1.00 63.03 74 ALA A C 1
ATOM 508 O O . ALA A 1 74 ? -32.542 11.160 49.105 1.00 63.03 74 ALA A O 1
ATOM 509 N N . GLY A 1 75 ? -32.395 8.958 49.577 1.00 66.00 75 GLY A N 1
ATOM 510 C CA . GLY A 1 75 ? -33.671 8.527 48.996 1.00 66.00 75 GLY A CA 1
ATOM 511 C C . GLY A 1 75 ? -33.705 8.315 47.483 1.00 66.00 75 GLY A C 1
ATOM 512 O O . GLY A 1 75 ? -34.780 8.380 46.883 1.00 66.00 75 GLY A O 1
ATOM 513 N N . GLY A 1 76 ? -32.558 8.080 46.842 1.00 74.31 76 GLY A N 1
ATOM 514 C CA . GLY A 1 76 ? -32.480 7.874 45.390 1.00 74.31 76 GLY A CA 1
ATOM 515 C C . GLY A 1 76 ? -32.786 6.457 44.895 1.00 74.31 76 GLY A C 1
ATOM 516 O O . GLY A 1 76 ? -32.788 6.251 43.682 1.00 74.31 76 GLY A O 1
ATOM 517 N N . GLY A 1 77 ? -33.066 5.490 45.777 1.00 83.12 77 GLY A N 1
ATOM 518 C CA . GLY A 1 77 ? -33.148 4.076 45.398 1.00 83.12 77 GLY A CA 1
ATOM 519 C C . GLY A 1 77 ? -31.768 3.454 45.156 1.00 83.12 77 GLY A C 1
ATOM 520 O O . GLY A 1 77 ? -30.743 4.086 45.404 1.00 83.12 77 GLY A O 1
ATOM 521 N N . LEU A 1 78 ? -31.733 2.208 44.675 1.00 83.38 78 LEU A N 1
ATOM 522 C CA . LEU A 1 78 ? -30.479 1.569 44.268 1.00 83.38 78 LEU A CA 1
ATOM 523 C C . LEU A 1 78 ? -29.962 2.205 42.965 1.00 83.38 78 LEU A C 1
ATOM 525 O O . LEU A 1 78 ? -30.701 2.308 41.983 1.00 83.38 78 LEU A O 1
ATOM 529 N N . VAL A 1 79 ? -28.686 2.579 42.944 1.00 82.38 79 VAL A N 1
ATOM 530 C CA . VAL A 1 79 ? -27.931 3.040 41.771 1.00 82.38 79 VAL A CA 1
ATOM 531 C C . VAL A 1 79 ? -26.704 2.158 41.583 1.00 82.38 79 VAL A C 1
ATOM 533 O O . VAL A 1 79 ? -26.163 1.644 42.554 1.00 82.38 79 VAL A O 1
ATOM 536 N N . CYS A 1 80 ? -26.271 1.970 40.341 1.00 77.44 80 CYS A N 1
ATOM 537 C CA . CYS A 1 80 ? -25.046 1.231 40.064 1.00 77.44 80 CYS A CA 1
ATOM 538 C C . CYS A 1 80 ? -23.836 2.130 40.353 1.00 77.44 80 CYS A C 1
ATOM 540 O O . CYS A 1 80 ? -23.725 3.200 39.750 1.00 77.44 80 CYS A O 1
ATOM 542 N N . ASP A 1 81 ? -22.986 1.734 41.304 1.00 76.62 81 ASP A N 1
ATOM 543 C CA . ASP A 1 81 ? -21.655 2.314 41.495 1.00 76.62 81 ASP A CA 1
ATOM 544 C C . ASP A 1 81 ? -20.677 1.493 40.667 1.00 76.62 81 ASP A C 1
ATOM 546 O O . ASP A 1 81 ? -20.176 0.447 41.103 1.00 76.62 81 ASP A O 1
ATOM 550 N N . ASP A 1 82 ? -20.490 1.956 39.438 1.00 69.75 82 ASP A N 1
ATOM 551 C CA . ASP A 1 82 ? -19.472 1.452 38.541 1.00 69.75 82 ASP A CA 1
ATOM 552 C C . ASP A 1 82 ? -18.474 2.568 38.215 1.00 69.75 82 ASP A C 1
ATOM 554 O O . ASP A 1 82 ? -18.843 3.716 37.936 1.00 69.75 82 ASP A O 1
ATOM 558 N N . ASP A 1 83 ? -17.189 2.231 38.298 1.00 60.84 83 ASP A N 1
ATOM 559 C CA . ASP A 1 83 ? -16.087 3.150 38.032 1.00 60.84 83 ASP A CA 1
ATOM 560 C C . ASP A 1 83 ? -15.859 3.190 36.516 1.00 60.84 83 ASP A C 1
ATOM 562 O O . ASP A 1 83 ? -14.821 2.760 36.010 1.00 60.84 83 ASP A O 1
ATOM 566 N N . ALA A 1 84 ? -16.841 3.746 35.798 1.00 55.59 84 ALA A N 1
ATOM 567 C CA . ALA A 1 84 ? -16.795 4.075 34.372 1.00 55.59 84 ALA A CA 1
ATOM 568 C C . ALA A 1 84 ? -15.822 5.240 34.102 1.00 55.59 84 ALA A C 1
ATOM 570 O O . ALA A 1 84 ? -16.121 6.207 33.390 1.00 55.59 84 ALA A O 1
ATOM 571 N N . ALA A 1 85 ? -14.657 5.229 34.750 1.00 53.50 85 ALA A N 1
ATOM 572 C CA . ALA A 1 85 ? -13.580 6.139 34.439 1.00 53.50 85 ALA A CA 1
ATOM 573 C C . ALA A 1 85 ? -13.133 5.822 33.015 1.00 53.50 85 ALA A C 1
ATOM 575 O O . ALA A 1 85 ? -12.333 4.911 32.840 1.00 53.50 85 ALA A O 1
ATOM 576 N N . SER A 1 86 ? -13.657 6.584 32.043 1.00 54.78 86 SER A N 1
ATOM 577 C CA . SER A 1 86 ? -13.347 6.523 30.612 1.00 54.78 86 SER A CA 1
ATOM 578 C C . SER A 1 86 ? -11.851 6.311 30.404 1.00 54.78 86 SER A C 1
ATOM 580 O O . SER A 1 86 ? -11.054 7.260 30.440 1.00 54.78 86 SER A O 1
ATOM 582 N N . LYS A 1 87 ? -11.453 5.048 30.265 1.00 67.38 87 LYS A N 1
ATOM 583 C CA . LYS A 1 87 ? -10.110 4.706 29.827 1.00 67.38 87 LYS A CA 1
ATOM 584 C C . LYS A 1 87 ? -10.061 4.990 28.332 1.00 67.38 87 LYS A C 1
ATOM 586 O O . LYS A 1 87 ? -11.072 5.234 27.686 1.00 67.38 87 LYS A O 1
ATOM 591 N N . VAL A 1 88 ? -8.852 5.120 27.807 1.00 78.94 88 VAL A N 1
ATOM 592 C CA . VAL A 1 88 ? -8.696 5.237 26.359 1.00 78.94 88 VAL A CA 1
ATOM 593 C C . VAL A 1 88 ? -8.883 3.840 25.799 1.00 78.94 88 VAL A C 1
ATOM 595 O O . VAL A 1 88 ? -8.124 2.954 26.189 1.00 78.94 88 VAL A O 1
ATOM 598 N N . GLU A 1 89 ? -9.852 3.688 24.907 1.00 85.81 89 GLU A N 1
ATOM 599 C CA . GLU A 1 89 ? -10.072 2.455 24.164 1.00 85.81 89 GLU A CA 1
ATOM 600 C C . GLU A 1 89 ? -8.848 2.099 23.311 1.00 85.81 89 GLU A C 1
ATOM 602 O O . GLU A 1 89 ? -8.241 2.969 22.666 1.00 85.81 89 GLU A O 1
ATOM 607 N N . LEU A 1 90 ? -8.460 0.823 23.319 1.00 89.25 90 LEU A N 1
ATOM 608 C CA . LEU A 1 90 ? -7.397 0.293 22.471 1.00 89.25 90 LEU A CA 1
ATOM 609 C C . LEU A 1 90 ? -7.995 -0.678 21.461 1.00 89.25 90 LEU A C 1
ATOM 611 O O . LEU A 1 90 ? -8.881 -1.450 21.775 1.00 89.25 90 LEU A O 1
ATOM 615 N N . CYS A 1 91 ? -7.428 -0.721 20.259 1.00 91.06 91 CYS A N 1
ATOM 616 C CA . CYS A 1 91 ? -7.790 -1.729 19.271 1.00 91.06 91 CYS A CA 1
ATOM 617 C C . CYS A 1 91 ? -7.178 -3.077 19.689 1.00 91.06 91 CYS A C 1
ATOM 619 O O . CYS A 1 91 ? -6.076 -3.431 19.261 1.00 91.06 91 CYS A O 1
ATOM 621 N N . ASN A 1 92 ? -7.831 -3.824 20.569 1.00 87.69 92 ASN A N 1
ATOM 622 C CA . ASN A 1 92 ? -7.348 -5.112 21.073 1.00 87.69 92 ASN A CA 1
ATOM 623 C C . ASN A 1 92 ? -8.453 -6.188 21.164 1.00 87.69 92 ASN A C 1
ATOM 625 O O . ASN A 1 92 ? -8.152 -7.343 21.484 1.00 87.69 92 ASN A O 1
ATOM 629 N N . GLY A 1 93 ? -9.695 -5.852 20.802 1.00 86.12 93 GLY A N 1
ATOM 630 C CA . GLY A 1 93 ? -10.862 -6.730 20.864 1.00 86.12 93 GLY A CA 1
ATOM 631 C C . GLY A 1 93 ? -11.471 -6.879 22.260 1.00 86.12 93 GLY A C 1
ATOM 632 O O . GLY A 1 93 ? -12.255 -7.808 22.464 1.00 86.12 93 GLY A O 1
ATOM 633 N N . VAL A 1 94 ? -11.090 -6.019 23.199 1.00 84.38 94 VAL A N 1
ATOM 634 C CA . VAL A 1 94 ? -11.618 -5.890 24.559 1.00 84.38 94 VAL A CA 1
ATOM 635 C C . VAL A 1 94 ? -12.204 -4.493 24.674 1.00 84.38 94 VAL A C 1
ATOM 637 O O . VAL A 1 94 ? -11.654 -3.572 24.103 1.00 84.38 94 VAL A O 1
ATOM 640 N N . ASP A 1 95 ? -13.302 -4.359 25.403 1.00 79.56 95 ASP A N 1
ATOM 641 C CA . ASP A 1 95 ? -13.833 -3.063 25.816 1.00 79.56 95 ASP A CA 1
ATOM 642 C C . ASP A 1 95 ? -12.993 -2.560 27.007 1.00 79.56 95 ASP A C 1
ATOM 644 O O . ASP A 1 95 ? -13.076 -3.098 28.117 1.00 79.56 95 ASP A O 1
ATOM 648 N N . ASP A 1 96 ? -12.065 -1.634 26.751 1.00 78.12 96 ASP A N 1
ATOM 649 C CA . ASP A 1 96 ? -11.135 -1.111 27.757 1.00 78.12 96 ASP A CA 1
ATOM 650 C C . ASP A 1 96 ? -11.765 0.013 28.596 1.00 78.12 96 ASP A C 1
ATOM 652 O O . ASP A 1 96 ? -11.320 0.255 29.734 1.00 78.12 96 ASP A O 1
ATOM 656 N N . ASP A 1 97 ? -12.766 0.712 28.052 1.00 75.94 97 ASP A N 1
ATOM 657 C CA . ASP A 1 97 ? -13.448 1.840 28.692 1.00 75.94 97 ASP A CA 1
ATOM 658 C C . ASP A 1 97 ? -14.785 1.484 29.376 1.00 75.94 97 ASP A C 1
ATOM 660 O O . ASP A 1 97 ? -15.331 2.329 30.096 1.00 75.94 97 ASP A O 1
ATOM 664 N N . CYS A 1 98 ? -15.204 0.222 29.257 1.00 74.06 98 CYS A N 1
ATOM 665 C CA . CYS A 1 98 ? -16.393 -0.394 29.846 1.00 74.06 98 CYS A CA 1
ATOM 666 C C . CYS A 1 98 ? -17.698 0.296 29.406 1.00 74.06 98 CYS A C 1
ATOM 668 O O . CYS A 1 98 ? -18.572 0.579 30.229 1.00 74.06 98 CYS A O 1
ATOM 670 N N . ASN A 1 99 ? -17.827 0.645 28.120 1.00 73.69 99 ASN A N 1
ATOM 671 C CA . ASN A 1 99 ? -19.035 1.291 27.583 1.00 73.69 99 ASN A CA 1
ATOM 672 C C . ASN A 1 99 ? -20.029 0.322 26.900 1.00 73.69 99 ASN A C 1
ATOM 674 O O . ASN A 1 99 ? -21.093 0.749 26.426 1.00 73.69 99 ASN A O 1
ATOM 678 N N . GLY A 1 100 ? -19.709 -0.972 26.885 1.00 76.44 100 GLY A N 1
ATOM 679 C CA . GLY A 1 100 ? -20.479 -2.071 26.306 1.00 76.44 100 GLY A CA 1
ATOM 680 C C . GLY A 1 100 ? -20.156 -2.362 24.835 1.00 76.44 100 GLY A C 1
ATOM 681 O O . GLY A 1 100 ? -20.898 -3.1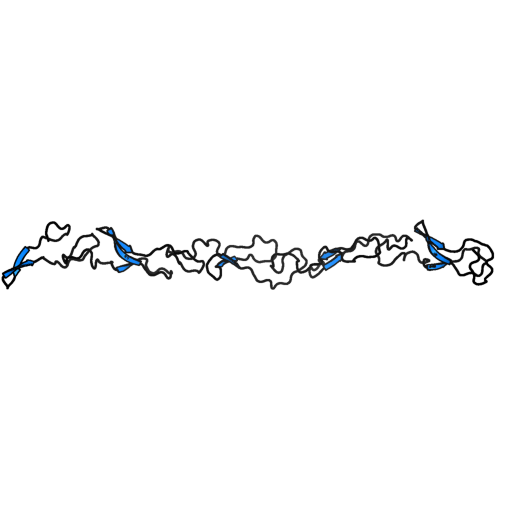07 24.177 1.00 76.44 100 GLY A O 1
ATOM 682 N N . VAL A 1 101 ? -19.102 -1.763 24.279 1.00 80.88 101 VAL A N 1
ATOM 683 C CA . VAL A 1 101 ? -18.667 -1.931 22.888 1.00 80.88 101 VAL A CA 1
ATOM 684 C C . VAL A 1 101 ? -17.151 -2.075 22.876 1.00 80.88 101 VAL A C 1
ATOM 686 O O . VAL A 1 101 ? -16.459 -1.242 23.417 1.00 80.88 101 VAL A O 1
ATOM 689 N N . ALA A 1 102 ? -16.631 -3.124 22.234 1.00 86.00 102 ALA A N 1
ATOM 690 C CA . ALA A 1 102 ? -15.188 -3.280 22.056 1.00 86.00 102 ALA A CA 1
ATOM 691 C C . ALA A 1 102 ? -14.699 -2.583 20.776 1.00 86.00 102 ALA A C 1
ATOM 693 O O . ALA A 1 102 ? -15.355 -2.680 19.727 1.00 86.00 102 ALA A O 1
ATOM 694 N N . ASP A 1 103 ? -13.498 -2.006 20.836 1.00 86.50 103 ASP A N 1
ATOM 695 C CA . ASP A 1 103 ? -12.800 -1.295 19.762 1.00 86.50 103 ASP A CA 1
ATOM 696 C C . ASP A 1 103 ? -13.612 -0.139 19.125 1.00 86.50 103 ASP A C 1
ATOM 698 O O . ASP A 1 103 ? -13.517 0.114 17.912 1.00 86.50 103 ASP A O 1
ATOM 702 N N . GLU A 1 104 ? -14.443 0.574 19.883 1.00 86.69 104 GLU A N 1
ATOM 703 C CA . GLU A 1 104 ? -15.132 1.764 19.385 1.00 86.69 104 GLU A CA 1
ATOM 704 C C . GLU A 1 104 ? -14.150 2.907 19.064 1.00 86.69 104 GLU A C 1
ATOM 706 O O . GLU A 1 104 ? -13.090 3.065 19.665 1.00 86.69 104 GLU A O 1
ATOM 711 N N . GLY A 1 105 ? -14.455 3.701 18.030 1.00 86.25 105 GLY A N 1
ATOM 712 C CA . GLY A 1 105 ? -13.498 4.666 17.472 1.00 86.25 105 GLY A CA 1
ATOM 713 C C . GLY A 1 105 ? -12.483 4.067 16.487 1.00 86.25 105 GLY A C 1
ATOM 714 O O . GLY A 1 105 ? -11.703 4.815 15.890 1.00 86.25 105 GLY A O 1
ATOM 715 N N . PHE A 1 106 ? -12.517 2.747 16.256 1.00 90.44 106 PHE A N 1
ATOM 716 C CA . PHE A 1 106 ? -11.756 2.054 15.209 1.00 90.44 106 PHE A CA 1
ATOM 717 C C . PHE A 1 106 ? -12.670 1.509 14.094 1.00 90.44 106 PHE A C 1
ATOM 719 O O . PHE A 1 106 ? -12.491 0.389 13.614 1.00 90.44 106 PHE A O 1
ATOM 726 N N . GLU A 1 107 ? -13.644 2.294 13.615 1.00 87.50 107 GLU A N 1
ATOM 727 C CA . GLU A 1 107 ? -14.689 1.825 12.679 1.00 87.50 107 GLU A CA 1
ATOM 728 C C . GLU A 1 107 ? -14.155 1.365 11.312 1.00 87.50 107 GLU A C 1
ATOM 730 O O . GLU A 1 107 ? -14.856 0.697 10.551 1.00 87.50 107 GLU A O 1
ATOM 735 N N . GLN A 1 108 ? -12.916 1.732 10.983 1.00 86.25 108 GLN A N 1
ATOM 736 C CA . GLN A 1 108 ? -12.242 1.324 9.752 1.00 86.25 108 GLN A CA 1
ATOM 737 C C . GLN A 1 108 ? -11.661 -0.091 9.833 1.00 86.25 108 GLN A C 1
ATOM 739 O O . GLN A 1 108 ? -11.207 -0.602 8.815 1.00 86.25 108 GLN A O 1
ATOM 744 N N . LYS A 1 109 ? -11.694 -0.750 10.998 1.00 88.19 109 LYS A N 1
ATOM 745 C CA . LYS A 1 109 ? -11.241 -2.136 11.158 1.00 88.19 109 LYS A CA 1
ATOM 746 C C . LYS A 1 109 ? -11.915 -3.041 10.114 1.00 88.19 109 LYS A C 1
ATOM 748 O O . LYS A 1 109 ? -13.135 -3.022 9.946 1.00 88.19 109 LYS A O 1
ATOM 753 N N . TYR A 1 110 ? -11.108 -3.826 9.403 1.00 85.69 110 TYR A N 1
ATOM 754 C CA . TYR A 1 110 ? -11.498 -4.699 8.285 1.00 85.69 110 TYR A CA 1
ATOM 755 C C . TYR A 1 110 ? -11.989 -4.000 7.006 1.00 85.69 110 TYR A C 1
ATOM 757 O O . TYR A 1 110 ? -12.490 -4.676 6.105 1.00 85.69 110 TYR A O 1
ATOM 765 N N . GLN A 1 111 ? -11.852 -2.677 6.898 1.00 86.38 111 GLN A N 1
ATOM 766 C CA . GLN A 1 111 ? -12.033 -1.965 5.631 1.00 86.38 111 GLN A CA 1
ATOM 767 C C . GLN A 1 111 ? -10.741 -2.011 4.796 1.00 86.38 111 GLN A C 1
ATOM 769 O O . GLN A 1 111 ? -9.660 -2.140 5.383 1.00 86.38 111 GLN A O 1
ATOM 774 N N . PRO A 1 112 ? -10.845 -1.899 3.457 1.00 81.69 112 PRO A N 1
ATOM 775 C CA . PRO A 1 112 ? -9.681 -1.765 2.582 1.00 81.69 112 PRO A CA 1
ATOM 776 C C . PRO A 1 112 ? -8.862 -0.512 2.936 1.00 81.69 112 PRO A C 1
ATOM 778 O O . PRO A 1 112 ? -9.438 0.507 3.347 1.00 81.69 112 PRO A O 1
ATOM 781 N N . CYS A 1 113 ? -7.532 -0.598 2.844 1.00 81.69 113 CYS A N 1
ATOM 782 C CA . CYS A 1 113 ? -6.616 0.439 3.343 1.00 81.69 113 CYS A CA 1
ATOM 783 C C . CYS A 1 113 ? -5.631 1.031 2.329 1.00 81.69 113 CYS A C 1
ATOM 785 O O . CYS A 1 113 ? -5.055 2.080 2.628 1.00 81.69 113 CYS A O 1
ATOM 787 N N . ASP A 1 114 ? -5.480 0.427 1.159 1.00 70.88 114 ASP A N 1
ATOM 788 C CA . ASP A 1 114 ? -4.523 0.787 0.106 1.00 70.88 114 ASP A CA 1
ATOM 789 C C . ASP A 1 114 ? -5.173 1.425 -1.129 1.00 70.88 114 ASP A C 1
ATOM 791 O O . ASP A 1 114 ? -4.625 2.413 -1.615 1.00 70.88 114 ASP A O 1
ATOM 795 N N . GLY A 1 115 ? -6.395 1.049 -1.515 1.00 63.69 115 GLY A N 1
ATOM 796 C CA . GLY A 1 115 ? -7.137 1.793 -2.541 1.00 63.69 115 GLY A CA 1
ATOM 797 C C . GLY A 1 115 ? -7.954 0.932 -3.496 1.00 63.69 115 GLY A C 1
ATOM 798 O O . GLY A 1 115 ? -8.162 -0.248 -3.267 1.00 63.69 115 GLY A O 1
ATOM 799 N N . ASP A 1 116 ? -8.494 1.574 -4.543 1.00 55.78 116 ASP A N 1
ATOM 800 C CA . ASP A 1 116 ? -8.940 0.863 -5.749 1.00 55.78 116 ASP A CA 1
ATOM 801 C C . ASP A 1 116 ? -7.688 0.671 -6.612 1.00 55.78 116 ASP A C 1
ATOM 803 O O . ASP A 1 116 ? -7.355 1.537 -7.435 1.00 55.78 116 ASP A O 1
ATOM 807 N N . ASP A 1 117 ? -6.967 -0.416 -6.388 1.00 56.50 117 ASP A N 1
ATOM 808 C CA . ASP A 1 117 ? -5.676 -0.601 -7.029 1.00 56.50 117 ASP A CA 1
ATOM 809 C C . ASP A 1 117 ? -5.912 -1.123 -8.454 1.00 56.50 117 ASP A C 1
ATOM 811 O O . ASP A 1 117 ? -6.740 -2.000 -8.716 1.00 56.50 117 ASP A O 1
ATOM 815 N N . ALA A 1 118 ? -5.265 -0.497 -9.438 1.00 57.00 118 ALA A N 1
ATOM 816 C CA . ALA A 1 118 ? -5.362 -0.922 -10.837 1.00 57.00 118 ALA A CA 1
ATOM 817 C C . ALA A 1 118 ? -4.503 -2.168 -11.130 1.00 57.00 118 ALA A C 1
ATOM 819 O O . ALA A 1 118 ? -4.421 -2.590 -12.287 1.00 57.00 118 ALA A O 1
ATOM 820 N N . ASP A 1 119 ? -3.854 -2.713 -10.103 1.00 60.97 119 ASP A N 1
ATOM 821 C CA . ASP A 1 119 ? -2.943 -3.845 -10.149 1.00 60.97 119 ASP A CA 1
ATOM 822 C C . ASP A 1 119 ? -3.662 -5.186 -9.879 1.00 60.97 119 ASP A C 1
ATOM 824 O O . ASP A 1 119 ? -4.894 -5.295 -9.881 1.00 60.97 119 ASP A O 1
ATOM 828 N N . SER A 1 120 ? -2.877 -6.259 -9.753 1.00 65.00 120 SER A N 1
ATOM 829 C CA . SER A 1 120 ? -3.367 -7.615 -9.460 1.00 65.00 120 SER A CA 1
ATOM 830 C C . SER A 1 120 ? -3.306 -7.957 -7.962 1.00 65.00 120 SER A C 1
ATOM 832 O O . SER A 1 120 ? -3.440 -9.135 -7.579 1.00 65.00 120 SER A O 1
ATOM 834 N N . CYS A 1 121 ? -3.062 -6.967 -7.104 1.00 68.94 121 CYS A N 1
ATOM 835 C CA . CYS A 1 121 ? -2.956 -7.145 -5.667 1.00 68.94 121 CYS A CA 1
ATOM 836 C C . CYS A 1 121 ? -4.349 -7.245 -5.038 1.00 68.94 121 CYS A C 1
ATOM 838 O O . CYS A 1 121 ? -5.386 -7.057 -5.676 1.00 68.94 121 CYS A O 1
ATOM 840 N N . LYS A 1 122 ? -4.395 -7.769 -3.812 1.00 69.12 122 LYS A N 1
ATOM 841 C CA . LYS A 1 122 ? -5.640 -7.782 -3.044 1.00 69.12 122 LYS A CA 1
ATOM 842 C C . LYS A 1 122 ? -5.532 -6.624 -2.089 1.00 69.12 122 LYS A C 1
ATOM 844 O O . LYS A 1 122 ? -4.565 -6.637 -1.342 1.00 69.12 122 LYS A O 1
ATOM 849 N N . ASP A 1 123 ? -6.570 -5.803 -2.023 1.00 70.56 123 ASP A N 1
ATOM 850 C CA . ASP A 1 123 ? -6.628 -4.718 -1.057 1.00 70.56 123 ASP A CA 1
ATOM 851 C C . ASP A 1 123 ? -6.293 -5.241 0.350 1.00 70.56 123 ASP A C 1
ATOM 853 O O . ASP A 1 123 ? -6.946 -6.158 0.891 1.00 70.56 123 ASP A O 1
ATOM 857 N N . GLY A 1 124 ? -5.266 -4.648 0.940 1.00 76.19 124 GLY A N 1
ATOM 858 C CA . GLY A 1 124 ? -4.901 -4.778 2.330 1.00 76.19 124 GLY A CA 1
ATOM 859 C C . GLY A 1 124 ? -6.066 -4.366 3.223 1.00 76.19 124 GLY A C 1
ATOM 860 O O . GLY A 1 124 ? -6.969 -3.615 2.847 1.00 76.19 124 GLY A O 1
ATOM 861 N N . GLN A 1 125 ? -6.068 -4.862 4.458 1.00 87.00 125 GLN A N 1
ATOM 862 C CA . GLN A 1 125 ? -7.122 -4.542 5.423 1.00 87.00 125 GLN A CA 1
ATOM 863 C C . GLN A 1 125 ? -6.564 -3.787 6.619 1.00 87.00 125 GLN A C 1
ATOM 865 O O . GLN A 1 125 ? -5.518 -4.141 7.168 1.00 87.00 125 GLN A O 1
ATOM 870 N N . TRP A 1 126 ? -7.311 -2.787 7.089 1.00 87.31 126 TRP A N 1
ATOM 871 C CA . TRP A 1 126 ? -7.040 -2.170 8.383 1.00 87.31 126 TRP A CA 1
ATOM 872 C C . TRP A 1 126 ? -7.204 -3.205 9.496 1.00 87.31 126 TRP A C 1
ATOM 874 O O . TRP A 1 126 ? -8.291 -3.746 9.722 1.00 87.31 126 TRP A O 1
ATOM 884 N N . VAL A 1 127 ? -6.128 -3.453 10.230 1.00 90.88 127 VAL A N 1
ATOM 885 C CA . VAL A 1 127 ? -6.098 -4.316 11.413 1.00 90.88 127 VAL A CA 1
ATOM 886 C C . VAL A 1 127 ? -5.569 -3.534 12.605 1.00 90.88 127 VAL A C 1
ATOM 888 O O . VAL A 1 127 ? -4.969 -2.475 12.449 1.00 90.88 127 VAL A O 1
ATOM 891 N N . CYS A 1 128 ? -5.774 -4.048 13.813 1.00 91.38 128 CYS A N 1
ATOM 892 C CA . CYS A 1 128 ? -5.207 -3.418 14.996 1.00 91.38 128 CYS A CA 1
ATOM 893 C C . CYS A 1 128 ? -3.674 -3.431 14.954 1.00 91.38 128 CYS A C 1
ATOM 895 O O . CYS A 1 128 ? -3.054 -4.450 14.632 1.00 91.38 128 CYS A O 1
ATOM 897 N N . ALA A 1 129 ? -3.069 -2.304 15.326 1.00 91.00 129 ALA A N 1
ATOM 898 C CA . ALA A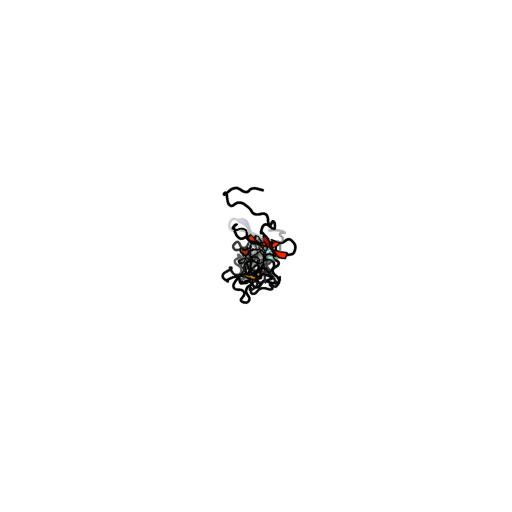 1 129 ? -1.643 -2.220 15.587 1.00 91.00 129 ALA A CA 1
ATOM 899 C C . ALA A 1 129 ? -1.246 -3.264 16.648 1.00 91.00 129 ALA A C 1
ATOM 901 O O . ALA A 1 129 ? -2.028 -3.533 17.562 1.00 91.00 129 ALA A O 1
ATOM 902 N N . PRO A 1 130 ? -0.026 -3.828 16.601 1.00 87.19 130 PRO A N 1
ATOM 903 C CA . PRO A 1 130 ? 0.410 -4.820 17.587 1.00 87.19 130 PRO A CA 1
ATOM 904 C C . PRO A 1 130 ? 0.372 -4.337 19.046 1.00 87.19 130 PRO A C 1
ATOM 906 O O . PRO A 1 130 ? 0.351 -5.158 19.959 1.00 87.19 130 PRO A O 1
ATOM 909 N N . ASP A 1 131 ? 0.412 -3.022 19.265 1.00 87.81 131 ASP A N 1
ATOM 910 C CA . ASP A 1 131 ? 0.324 -2.380 20.578 1.00 87.81 131 ASP A CA 1
ATOM 911 C C . ASP A 1 131 ? -1.092 -1.892 20.939 1.00 87.81 131 ASP A C 1
ATOM 913 O O . ASP A 1 131 ? -1.276 -1.317 22.009 1.00 87.81 131 ASP A O 1
ATOM 917 N N . GLY A 1 132 ? -2.076 -2.106 20.059 1.00 88.00 132 GLY A N 1
ATOM 918 C CA . GLY A 1 132 ? -3.465 -1.675 20.221 1.00 88.00 132 GLY A CA 1
ATOM 919 C C . GLY A 1 132 ? -3.689 -0.164 20.129 1.00 88.00 132 GLY A C 1
ATOM 920 O O . GLY A 1 132 ? -4.810 0.295 20.304 1.00 88.00 132 GLY A O 1
ATOM 921 N N . SER A 1 133 ? -2.663 0.637 19.831 1.00 89.50 133 SER A N 1
ATOM 922 C CA . SER A 1 133 ? -2.770 2.106 19.850 1.00 89.50 133 SER A CA 1
ATOM 923 C C . SER A 1 133 ? -3.533 2.709 18.664 1.00 89.50 133 SER A C 1
ATOM 925 O O . SER A 1 133 ? -3.782 3.915 18.634 1.00 89.50 133 SER A O 1
ATOM 927 N N . GLY A 1 134 ? -3.868 1.896 17.661 1.00 90.25 134 GLY A N 1
ATOM 928 C CA . GLY A 1 134 ? -4.419 2.364 16.399 1.00 90.25 134 GLY A CA 1
ATOM 929 C C . GLY A 1 134 ? -4.695 1.243 15.408 1.00 90.25 134 GLY A C 1
ATOM 930 O O . GLY A 1 134 ? -4.535 0.062 15.715 1.00 90.25 134 GLY A O 1
ATOM 931 N N . LEU A 1 135 ? -5.064 1.637 14.191 1.00 90.94 135 LEU A N 1
ATOM 932 C CA . LEU A 1 135 ? -5.155 0.746 13.040 1.00 90.94 135 LEU A CA 1
ATOM 933 C C . LEU A 1 135 ? -3.883 0.851 12.190 1.00 90.94 135 LEU A C 1
ATOM 935 O O . LEU A 1 135 ? -3.337 1.937 11.992 1.00 90.94 135 LEU A O 1
ATOM 939 N N . VAL A 1 136 ? -3.430 -0.284 11.670 1.00 89.38 136 VAL A N 1
ATOM 940 C CA . VAL A 1 136 ? -2.361 -0.399 10.675 1.00 89.38 136 VAL A CA 1
ATOM 941 C C . VAL A 1 136 ? -2.894 -1.150 9.464 1.00 89.38 136 VAL A C 1
ATOM 943 O O . VAL A 1 136 ? -3.714 -2.057 9.600 1.00 89.38 136 VAL A O 1
ATOM 946 N N . CYS A 1 137 ? -2.445 -0.760 8.277 1.00 85.94 137 CYS A N 1
ATOM 947 C CA . CYS A 1 137 ? -2.770 -1.473 7.052 1.00 85.94 137 CYS A CA 1
ATOM 948 C C . CYS A 1 137 ? -1.954 -2.771 7.024 1.00 85.94 137 CYS A C 1
ATOM 950 O O . CYS A 1 137 ? -0.724 -2.729 7.098 1.00 85.94 137 CYS A O 1
ATOM 952 N N . SER A 1 138 ? -2.633 -3.918 7.028 1.00 83.25 138 SER A N 1
ATOM 953 C CA . SER A 1 138 ? -2.008 -5.223 6.832 1.00 83.25 138 SER A CA 1
ATOM 954 C C . SER A 1 138 ? -2.194 -5.622 5.382 1.00 83.25 138 SER A C 1
ATOM 956 O O . SER A 1 138 ? -3.282 -6.065 5.009 1.00 83.25 138 SER A O 1
ATOM 958 N N . ASP A 1 139 ? -1.115 -5.512 4.624 1.00 72.44 139 ASP A N 1
ATOM 959 C CA . ASP A 1 139 ? -1.043 -5.926 3.230 1.00 72.44 139 ASP A CA 1
ATOM 960 C C . ASP A 1 139 ? -0.043 -7.093 3.050 1.00 72.44 139 ASP A C 1
ATOM 962 O O . ASP A 1 139 ? 0.828 -7.324 3.901 1.00 72.44 139 ASP A O 1
ATOM 966 N N . ASP A 1 140 ? -0.269 -7.918 2.028 1.00 68.88 140 ASP A N 1
ATOM 967 C CA . ASP A 1 140 ? 0.390 -9.205 1.765 1.00 68.88 140 ASP A CA 1
ATOM 968 C C . ASP A 1 140 ? 1.899 -9.000 1.511 1.00 68.88 140 ASP A C 1
ATOM 970 O O . ASP A 1 140 ? 2.276 -8.171 0.690 1.00 68.88 140 ASP A O 1
ATOM 974 N N . PRO A 1 141 ? 2.814 -9.729 2.181 1.00 59.38 141 PRO A N 1
ATOM 975 C CA . PRO A 1 141 ? 4.240 -9.565 1.926 1.00 59.38 141 PRO A CA 1
ATOM 976 C C . PRO A 1 141 ? 4.602 -10.002 0.501 1.00 59.38 141 PRO A C 1
ATOM 978 O O . PRO A 1 141 ? 4.365 -11.157 0.126 1.00 59.38 141 PRO A O 1
ATOM 981 N N . ALA A 1 142 ? 5.253 -9.091 -0.226 1.00 59.16 142 ALA A N 1
ATOM 982 C CA . ALA A 1 142 ? 5.850 -9.250 -1.549 1.00 59.16 142 ALA A CA 1
ATOM 983 C C . ALA A 1 142 ? 6.596 -10.584 -1.733 1.00 59.16 142 ALA A C 1
ATOM 985 O O . ALA A 1 142 ? 7.776 -10.748 -1.416 1.00 59.16 142 ALA A O 1
ATOM 986 N N . THR A 1 143 ? 5.869 -11.605 -2.184 1.00 60.03 143 THR A N 1
ATOM 987 C CA . THR A 1 143 ? 6.404 -12.951 -2.471 1.00 60.03 143 THR A CA 1
ATOM 988 C C . THR A 1 143 ? 6.160 -13.372 -3.911 1.00 60.03 143 THR A C 1
ATOM 990 O O . THR A 1 143 ? 6.487 -14.500 -4.300 1.00 60.03 143 THR A O 1
ATOM 993 N N . ARG A 1 144 ? 5.557 -12.479 -4.691 1.00 72.12 144 ARG A N 1
ATOM 994 C CA . ARG A 1 144 ? 5.291 -12.659 -6.112 1.00 72.12 144 ARG A CA 1
ATOM 995 C C . ARG A 1 144 ? 6.521 -12.152 -6.874 1.00 72.12 144 ARG A C 1
ATOM 997 O O . ARG A 1 144 ? 7.443 -11.619 -6.271 1.00 72.12 144 ARG A O 1
ATOM 1004 N N . VAL A 1 145 ? 6.608 -12.490 -8.153 1.00 80.56 145 VAL A N 1
ATOM 1005 C CA . VAL A 1 145 ? 7.712 -12.044 -9.009 1.00 80.56 145 VAL A CA 1
ATOM 1006 C C . VAL A 1 145 ? 7.155 -10.932 -9.868 1.00 80.56 145 VAL A C 1
ATOM 1008 O O . VAL A 1 145 ? 6.136 -11.167 -10.520 1.00 80.56 145 VAL A O 1
ATOM 1011 N N . GLU A 1 146 ? 7.842 -9.801 -9.878 1.00 87.12 146 GLU A N 1
ATOM 1012 C CA . GLU A 1 146 ? 7.482 -8.651 -10.692 1.00 87.12 146 GLU A CA 1
ATOM 1013 C C . GLU A 1 146 ? 7.619 -8.962 -12.194 1.00 87.12 146 GLU A C 1
ATOM 1015 O O . GLU A 1 146 ? 8.550 -9.661 -12.627 1.00 87.12 146 GLU A O 1
ATOM 1020 N N . LEU A 1 147 ? 6.675 -8.481 -13.007 1.00 89.94 147 LEU A N 1
ATOM 1021 C CA . LEU A 1 147 ? 6.704 -8.623 -14.463 1.00 89.94 147 LEU A CA 1
ATOM 1022 C C . LEU A 1 147 ? 6.748 -7.242 -15.102 1.00 89.94 147 LEU A C 1
ATOM 1024 O O . LEU A 1 147 ? 6.072 -6.319 -14.691 1.00 89.94 147 LEU A O 1
ATOM 1028 N N . CYS A 1 148 ? 7.480 -7.116 -16.203 1.00 91.25 148 CYS A N 1
ATOM 1029 C CA . CYS A 1 148 ? 7.526 -5.874 -16.959 1.00 91.25 148 CYS A CA 1
ATOM 1030 C C . CYS A 1 148 ? 6.209 -5.698 -17.737 1.00 91.25 148 CYS A C 1
ATOM 1032 O O . CYS A 1 148 ? 6.115 -6.087 -18.908 1.00 91.25 148 CYS A O 1
ATOM 1034 N N . ASN A 1 149 ? 5.162 -5.187 -17.095 1.00 88.00 149 ASN A N 1
ATOM 1035 C CA . ASN A 1 149 ? 3.829 -5.023 -17.675 1.00 88.00 149 ASN A CA 1
ATOM 1036 C C . ASN A 1 149 ? 3.087 -3.746 -17.229 1.00 88.00 149 ASN A C 1
ATOM 1038 O O . ASN A 1 149 ? 1.916 -3.599 -17.584 1.00 88.00 149 ASN A O 1
ATOM 1042 N N . GLU A 1 150 ? 3.766 -2.813 -16.550 1.00 86.88 150 GLU A N 1
ATOM 1043 C CA . GLU A 1 150 ? 3.183 -1.572 -16.003 1.00 86.88 150 GLU A CA 1
ATOM 1044 C C . GLU A 1 150 ? 2.189 -1.771 -14.849 1.00 86.88 150 GLU A C 1
ATOM 1046 O O . GLU A 1 150 ? 1.462 -0.835 -14.501 1.00 86.88 150 GLU A O 1
ATOM 1051 N N . LEU A 1 151 ? 2.156 -2.962 -14.257 1.00 85.31 151 LEU A N 1
ATOM 1052 C CA . LEU A 1 151 ? 1.437 -3.271 -13.026 1.00 85.31 151 LEU A CA 1
ATOM 1053 C C . LEU A 1 151 ? 2.445 -3.510 -11.898 1.00 85.31 151 LEU A C 1
ATOM 1055 O O . LEU A 1 151 ? 3.626 -3.699 -12.151 1.00 85.31 151 LEU A O 1
ATOM 1059 N N . ASP A 1 152 ? 1.953 -3.442 -10.667 1.00 80.56 152 ASP A N 1
ATOM 1060 C CA . ASP A 1 152 ? 2.670 -3.878 -9.469 1.00 80.56 152 ASP A CA 1
ATOM 1061 C C . ASP A 1 152 ? 2.243 -5.336 -9.215 1.00 80.56 152 ASP A C 1
ATOM 1063 O O . ASP A 1 152 ? 1.149 -5.615 -8.710 1.00 80.56 152 ASP A O 1
ATOM 1067 N N . ASP A 1 153 ? 3.005 -6.291 -9.750 1.00 80.75 153 ASP A N 1
ATOM 1068 C CA . ASP A 1 153 ? 2.688 -7.717 -9.663 1.00 80.75 153 ASP A CA 1
ATOM 1069 C C . ASP A 1 153 ? 3.170 -8.339 -8.350 1.00 80.75 153 ASP A C 1
ATOM 1071 O O . ASP A 1 153 ? 2.636 -9.390 -7.953 1.00 80.75 153 ASP A O 1
ATOM 1075 N N . ASP A 1 154 ? 4.147 -7.725 -7.679 1.00 78.56 154 ASP A N 1
ATOM 1076 C CA . ASP A 1 154 ? 4.682 -8.168 -6.394 1.00 78.56 154 ASP A CA 1
ATOM 1077 C C . ASP A 1 154 ? 4.180 -7.424 -5.149 1.00 78.56 154 ASP A C 1
ATOM 1079 O O . ASP A 1 154 ? 4.350 -7.949 -4.043 1.00 78.56 154 ASP A O 1
ATOM 1083 N N . CYS A 1 155 ? 3.376 -6.381 -5.339 1.00 77.88 155 CYS A N 1
ATOM 1084 C CA . CYS A 1 155 ? 2.687 -5.595 -4.318 1.00 77.88 155 CYS A CA 1
ATOM 1085 C C . CYS A 1 155 ? 3.650 -4.837 -3.385 1.00 77.88 155 CYS A C 1
ATOM 1087 O O . CYS A 1 155 ? 3.425 -4.791 -2.169 1.00 77.88 155 CYS A O 1
ATOM 1089 N N . ASP A 1 156 ? 4.751 -4.289 -3.907 1.00 76.81 156 ASP A N 1
ATOM 1090 C CA . ASP A 1 156 ? 5.709 -3.492 -3.123 1.00 76.81 156 ASP A CA 1
ATOM 1091 C C . ASP A 1 156 ? 5.441 -1.970 -3.147 1.00 76.81 156 ASP A C 1
ATOM 1093 O O . ASP A 1 156 ? 6.048 -1.202 -2.380 1.00 76.81 156 ASP A O 1
ATOM 1097 N N . GLY A 1 157 ? 4.448 -1.545 -3.934 1.00 77.19 157 GLY A N 1
ATOM 1098 C CA . GLY A 1 157 ? 3.959 -0.174 -4.048 1.00 77.19 157 GLY A CA 1
ATOM 1099 C C . GLY A 1 157 ? 4.579 0.613 -5.202 1.00 77.19 157 GLY A C 1
ATOM 1100 O O . GLY A 1 157 ? 4.349 1.830 -5.305 1.00 77.19 157 GLY A O 1
ATOM 1101 N N . VAL A 1 158 ? 5.378 -0.029 -6.049 1.00 83.06 158 VAL A N 1
ATOM 1102 C CA . VAL A 1 158 ? 5.922 0.536 -7.281 1.00 83.06 158 VAL A CA 1
ATOM 1103 C C . VAL A 1 158 ? 5.617 -0.443 -8.429 1.00 83.06 158 VAL A C 1
ATOM 1105 O O . VAL A 1 158 ? 5.523 -1.634 -8.203 1.00 83.06 158 VAL A O 1
ATOM 1108 N N . PRO A 1 159 ? 5.312 0.045 -9.645 1.00 86.75 159 PRO A N 1
ATOM 1109 C CA . PRO A 1 159 ? 5.276 -0.831 -10.823 1.00 86.75 159 PRO A CA 1
ATOM 1110 C C . PRO A 1 159 ? 6.648 -0.973 -11.504 1.00 86.75 159 PRO A C 1
ATOM 1112 O O . PRO A 1 159 ? 7.321 0.037 -11.758 1.00 86.75 159 PRO A O 1
ATOM 1115 N N . ASP A 1 160 ? 6.989 -2.196 -11.929 1.00 87.19 160 ASP A N 1
ATOM 1116 C CA . ASP A 1 160 ? 8.189 -2.580 -12.700 1.00 87.19 160 ASP A CA 1
ATOM 1117 C C . ASP A 1 160 ? 9.566 -2.138 -12.128 1.00 87.19 160 ASP A C 1
ATOM 1119 O O . ASP A 1 160 ? 10.542 -1.974 -12.873 1.00 87.19 160 ASP A O 1
ATOM 1123 N N . GLU A 1 161 ? 9.687 -1.907 -10.829 1.00 86.94 161 GLU A N 1
ATOM 1124 C CA . GLU A 1 161 ? 10.896 -1.454 -10.119 1.00 86.94 161 GLU A CA 1
ATOM 1125 C C . GLU A 1 161 ? 12.057 -2.452 -10.167 1.00 86.94 161 GLU A C 1
ATOM 1127 O O . GLU A 1 161 ? 13.225 -2.039 -10.149 1.00 86.94 161 GLU A O 1
ATOM 1132 N N . ASP A 1 162 ? 11.759 -3.736 -10.349 1.00 89.81 162 ASP A N 1
ATOM 1133 C CA . ASP A 1 162 ? 12.741 -4.788 -10.629 1.00 89.81 162 ASP A CA 1
ATOM 1134 C C . ASP A 1 162 ? 13.390 -4.681 -12.031 1.00 89.81 162 ASP A C 1
ATOM 1136 O O . ASP A 1 162 ? 14.371 -5.377 -12.330 1.00 89.81 162 ASP A O 1
ATOM 1140 N N . PHE A 1 163 ? 12.920 -3.758 -12.884 1.00 90.62 163 PHE A N 1
ATOM 1141 C CA . PHE A 1 163 ? 13.452 -3.477 -14.225 1.00 90.62 163 PHE A CA 1
ATOM 1142 C C . PHE A 1 163 ? 14.099 -2.077 -14.311 1.00 90.62 163 PHE A C 1
ATOM 1144 O O . PHE A 1 163 ? 13.639 -1.216 -15.065 1.00 90.62 163 PHE A O 1
ATOM 1151 N N . PRO A 1 164 ? 15.228 -1.823 -13.618 1.00 87.06 164 PRO A N 1
ATOM 1152 C CA . PRO A 1 164 ? 15.816 -0.484 -13.464 1.00 87.06 164 PRO A CA 1
ATOM 1153 C C . PRO A 1 164 ? 16.331 0.150 -14.765 1.00 87.06 164 PRO A C 1
ATOM 1155 O O . PRO A 1 164 ? 16.598 1.350 -14.806 1.00 87.06 164 PRO A O 1
ATOM 1158 N N . GLU A 1 165 ? 16.512 -0.650 -15.816 1.00 85.62 165 GLU A N 1
ATOM 1159 C CA . GLU A 1 165 ? 16.963 -0.194 -17.133 1.00 85.62 165 GLU A CA 1
ATOM 1160 C C . GLU A 1 165 ? 15.795 0.184 -18.058 1.00 85.62 165 GLU A C 1
ATOM 1162 O O . GLU A 1 165 ? 16.034 0.725 -19.137 1.00 85.62 165 GLU A O 1
ATOM 1167 N N . LYS A 1 166 ? 14.536 -0.052 -17.649 1.00 86.12 166 LYS A N 1
ATOM 1168 C CA . LYS A 1 166 ? 13.332 0.287 -18.422 1.00 86.12 166 LYS A CA 1
ATOM 1169 C C . LYS A 1 166 ? 13.344 1.775 -18.795 1.00 86.12 166 LYS A C 1
ATOM 1171 O O . LYS A 1 166 ? 13.577 2.635 -17.948 1.00 86.12 166 LYS A O 1
ATOM 1176 N N . LEU A 1 167 ? 13.086 2.080 -20.071 1.00 83.44 167 LEU A N 1
ATOM 1177 C CA . LEU A 1 167 ? 13.181 3.422 -20.678 1.00 83.44 167 LEU A CA 1
ATOM 1178 C C . LEU A 1 167 ? 14.596 4.035 -20.731 1.00 83.44 167 LEU A C 1
ATOM 1180 O O . LEU A 1 167 ? 14.738 5.198 -21.115 1.00 83.44 167 LEU A O 1
ATOM 1184 N N . GLY A 1 168 ? 15.636 3.284 -20.366 1.00 81.50 168 GLY A N 1
ATOM 1185 C CA . GLY A 1 168 ? 17.034 3.666 -20.556 1.00 81.50 168 GLY A CA 1
ATOM 1186 C C . GLY A 1 168 ? 17.542 3.382 -21.972 1.00 81.50 168 GLY A C 1
ATOM 1187 O O . GLY A 1 168 ? 16.930 2.613 -22.715 1.00 81.50 168 GLY A O 1
ATOM 1188 N N . ALA A 1 169 ? 18.680 3.992 -22.316 1.00 79.81 169 ALA A N 1
ATOM 1189 C CA . ALA A 1 169 ? 19.431 3.692 -23.536 1.00 79.81 169 ALA A CA 1
ATOM 1190 C C . ALA A 1 169 ? 20.037 2.276 -23.469 1.00 79.81 169 ALA A C 1
ATOM 1192 O O . ALA A 1 169 ? 20.546 1.886 -22.410 1.00 79.81 169 ALA A O 1
ATOM 1193 N N . CYS A 1 170 ? 19.978 1.514 -24.565 1.00 77.69 170 CYS A N 1
ATOM 1194 C CA . CYS A 1 170 ? 20.397 0.105 -24.599 1.00 77.69 170 CYS A CA 1
ATOM 1195 C C . CYS A 1 170 ? 21.595 -0.231 -25.503 1.00 77.69 170 CYS A C 1
ATOM 1197 O O . CYS A 1 170 ? 22.157 -1.316 -25.342 1.00 77.69 170 CYS A O 1
ATOM 1199 N N . ASP A 1 171 ? 22.032 0.673 -26.377 1.00 66.69 171 ASP A N 1
ATOM 1200 C CA . ASP A 1 171 ? 23.186 0.521 -27.289 1.00 66.69 171 ASP A CA 1
ATOM 1201 C C . ASP A 1 171 ? 24.434 1.321 -26.863 1.00 66.69 171 ASP A C 1
ATOM 1203 O O . ASP A 1 171 ? 25.557 0.914 -27.157 1.00 66.69 171 ASP A O 1
ATOM 1207 N N . GLY A 1 172 ? 24.285 2.325 -25.998 1.00 60.78 172 GLY A N 1
ATOM 1208 C CA . GLY A 1 172 ? 25.399 2.967 -25.298 1.00 60.78 172 GLY A CA 1
ATOM 1209 C C . GLY A 1 172 ? 25.869 4.255 -25.969 1.00 60.78 172 GLY A C 1
ATOM 1210 O O . GLY A 1 172 ? 25.103 4.929 -26.622 1.00 60.78 172 GLY A O 1
ATOM 1211 N N . ALA A 1 173 ? 27.116 4.668 -25.704 1.00 54.59 173 ALA A N 1
ATOM 1212 C CA . ALA A 1 173 ? 27.730 5.791 -26.415 1.00 54.59 173 ALA A CA 1
ATOM 1213 C C . ALA A 1 173 ? 28.505 5.220 -27.601 1.00 54.59 173 ALA A C 1
ATOM 1215 O O . ALA A 1 173 ? 29.713 4.968 -27.507 1.00 54.59 173 ALA A O 1
ATOM 1216 N N . ASP A 1 174 ? 27.781 4.917 -28.658 1.00 55.72 174 ASP A N 1
ATOM 1217 C CA . ASP A 1 174 ? 28.312 4.528 -29.946 1.00 55.72 174 ASP A CA 1
ATOM 1218 C C . ASP A 1 174 ? 29.064 5.696 -30.602 1.00 55.72 174 ASP A C 1
ATOM 1220 O O . ASP A 1 174 ? 28.925 6.879 -30.279 1.00 55.72 174 ASP A O 1
ATOM 1224 N N . GLY A 1 175 ? 30.026 5.328 -31.445 1.00 53.75 175 GLY A N 1
ATOM 1225 C CA . GLY A 1 175 ? 30.781 6.277 -32.259 1.00 53.75 175 GLY A CA 1
ATOM 1226 C C . GLY A 1 175 ? 30.058 6.643 -33.553 1.00 53.75 175 GLY A C 1
ATOM 1227 O O . GLY A 1 175 ? 30.654 7.351 -34.364 1.00 53.75 175 GLY A O 1
ATOM 1228 N N . ASP A 1 176 ? 28.844 6.134 -33.749 1.00 56.53 176 ASP A N 1
ATOM 1229 C CA . ASP A 1 176 ? 27.955 6.458 -34.854 1.00 56.53 176 ASP A CA 1
ATOM 1230 C C . ASP A 1 176 ? 27.010 7.611 -34.457 1.00 56.53 176 ASP A C 1
ATOM 1232 O O . ASP A 1 176 ? 27.029 8.129 -33.338 1.00 56.53 176 ASP A O 1
ATOM 1236 N N . LEU A 1 177 ? 26.284 8.150 -35.431 1.00 62.06 177 LEU A N 1
ATOM 1237 C CA . LEU A 1 177 ? 25.353 9.267 -35.233 1.00 62.06 177 LEU A CA 1
ATOM 1238 C C . LEU A 1 177 ? 23.909 8.769 -35.038 1.00 62.06 177 LEU A C 1
ATOM 1240 O O . LEU A 1 177 ? 22.967 9.559 -35.204 1.00 62.06 177 LEU A O 1
ATOM 1244 N N . CYS A 1 178 ? 23.730 7.482 -34.724 1.00 65.44 178 CYS A N 1
ATOM 1245 C CA . CYS A 1 178 ? 22.426 6.863 -34.540 1.00 65.44 178 CYS A CA 1
ATOM 1246 C C . CYS A 1 178 ? 21.782 7.335 -33.227 1.00 65.44 178 CYS A C 1
ATOM 1248 O O . CYS A 1 178 ? 22.394 7.996 -32.386 1.00 65.44 178 CYS A O 1
ATOM 1250 N N . LYS A 1 179 ? 20.463 7.151 -33.115 1.00 66.00 179 LYS A N 1
ATOM 1251 C CA . LYS A 1 179 ? 19.762 7.449 -31.864 1.00 66.00 179 LYS A CA 1
ATOM 1252 C C . LYS A 1 179 ? 19.802 6.206 -31.008 1.00 66.00 179 LYS A C 1
ATOM 1254 O O . LYS A 1 179 ? 19.287 5.198 -31.470 1.00 66.00 179 LYS A O 1
ATOM 1259 N N . ASP A 1 180 ? 20.208 6.376 -29.757 1.00 69.19 180 ASP A N 1
ATOM 1260 C CA . ASP A 1 180 ? 20.214 5.289 -28.796 1.00 69.19 180 ASP A CA 1
ATOM 1261 C C . ASP A 1 180 ? 18.859 4.555 -28.768 1.00 69.19 180 ASP A C 1
ATOM 1263 O O . ASP A 1 180 ? 17.795 5.164 -28.547 1.00 69.19 180 ASP A O 1
ATOM 1267 N N . GLY A 1 181 ? 18.896 3.240 -28.958 1.00 74.19 181 GLY A N 1
ATOM 1268 C CA . GLY A 1 181 ? 17.777 2.342 -28.744 1.00 74.19 181 GLY A CA 1
ATOM 1269 C C . GLY A 1 181 ? 17.269 2.430 -27.303 1.00 74.19 181 GLY A C 1
ATOM 1270 O O . GLY A 1 181 ? 17.991 2.793 -26.371 1.00 74.19 181 GLY A O 1
ATOM 1271 N N . VAL A 1 182 ? 16.004 2.067 -27.088 1.00 83.50 182 VAL A N 1
ATOM 1272 C CA . VAL A 1 182 ? 15.355 2.149 -25.768 1.00 83.50 182 VAL A CA 1
ATOM 1273 C C . VAL A 1 182 ? 14.994 0.762 -25.248 1.00 83.50 182 VAL A C 1
ATOM 1275 O O . VAL A 1 182 ? 14.410 -0.052 -25.969 1.00 83.50 182 VAL A O 1
ATOM 1278 N N . TRP A 1 183 ? 15.283 0.498 -23.971 1.00 85.06 183 TRP A N 1
ATOM 1279 C CA . TRP A 1 183 ? 14.783 -0.688 -23.274 1.00 85.06 183 TRP A CA 1
ATOM 1280 C C . TRP A 1 183 ? 13.269 -0.603 -23.056 1.00 85.06 183 TRP A C 1
ATOM 1282 O O . TRP A 1 183 ? 12.769 0.277 -22.346 1.00 85.06 183 TRP A O 1
ATOM 1292 N N . VAL A 1 184 ? 12.538 -1.566 -23.609 1.00 89.81 184 VAL A N 1
ATOM 1293 C CA . VAL A 1 184 ? 11.090 -1.732 -23.423 1.00 89.81 184 VAL A CA 1
ATOM 1294 C C . VAL A 1 184 ? 10.776 -3.132 -22.902 1.00 89.81 184 VAL A C 1
ATOM 1296 O O . VAL A 1 184 ? 11.601 -4.036 -23.006 1.00 89.81 184 VAL A O 1
ATOM 1299 N N . CYS A 1 185 ? 9.584 -3.343 -22.347 1.00 91.50 185 CYS A N 1
ATOM 1300 C CA . CYS A 1 185 ? 9.181 -4.669 -21.882 1.00 91.50 185 CYS A CA 1
ATOM 1301 C C . CYS A 1 185 ? 9.107 -5.677 -23.039 1.00 91.50 185 CYS A C 1
ATOM 1303 O O . CYS A 1 185 ? 8.610 -5.371 -24.129 1.00 91.50 185 CYS A O 1
ATOM 1305 N N . SER A 1 186 ? 9.574 -6.901 -22.800 1.00 90.75 186 SER A N 1
ATOM 1306 C CA . SER A 1 186 ? 9.390 -8.013 -23.725 1.00 90.75 186 S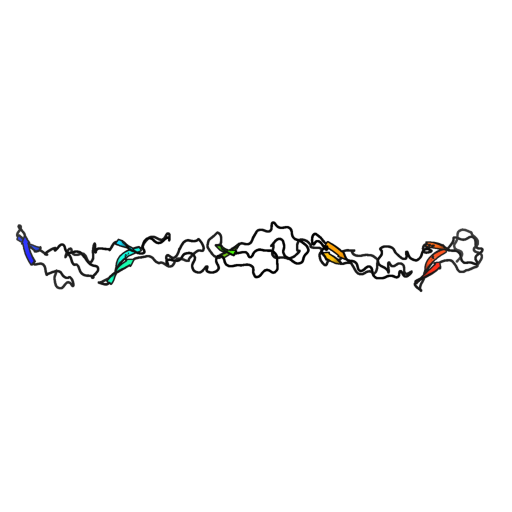ER A CA 1
ATOM 1307 C C . SER A 1 186 ? 7.899 -8.321 -23.895 1.00 90.75 186 SER A C 1
ATOM 1309 O O . SER A 1 186 ? 7.082 -8.089 -23.009 1.00 90.75 186 SER A O 1
ATOM 1311 N N . ALA A 1 187 ? 7.518 -8.905 -25.033 1.00 87.69 187 ALA A N 1
ATOM 1312 C CA . ALA A 1 187 ? 6.114 -9.226 -25.315 1.00 87.69 187 ALA A CA 1
ATOM 1313 C C . ALA A 1 187 ? 5.483 -10.234 -24.331 1.00 87.69 187 ALA A C 1
ATOM 1315 O O . ALA A 1 187 ? 4.261 -10.364 -24.292 1.00 87.69 187 ALA A O 1
ATOM 1316 N N . ASP A 1 188 ? 6.303 -10.979 -23.586 1.00 88.62 188 ASP A N 1
ATOM 1317 C CA . ASP A 1 188 ? 5.869 -11.900 -22.533 1.00 88.62 188 ASP A CA 1
ATOM 1318 C C . ASP A 1 188 ? 5.942 -11.303 -21.115 1.00 88.62 188 ASP A C 1
ATOM 1320 O O . ASP A 1 188 ? 5.571 -11.991 -20.167 1.00 88.62 188 ASP A O 1
ATOM 1324 N N . GLY A 1 189 ? 6.402 -10.055 -20.972 1.00 88.81 189 GLY A N 1
ATOM 1325 C CA . GLY A 1 189 ? 6.533 -9.347 -19.697 1.00 88.81 189 GLY A CA 1
ATOM 1326 C C . GLY A 1 189 ? 7.619 -9.888 -18.766 1.00 88.81 189 GLY A C 1
ATOM 1327 O O . GLY A 1 189 ? 7.712 -9.459 -17.629 1.00 88.81 189 GLY A O 1
ATOM 1328 N N . THR A 1 190 ? 8.451 -10.838 -19.198 1.00 90.38 190 THR A N 1
ATOM 1329 C CA . THR A 1 190 ? 9.449 -11.470 -18.311 1.00 90.38 190 THR A CA 1
ATOM 1330 C C . THR A 1 190 ? 10.797 -10.750 -18.260 1.00 90.38 190 THR A C 1
ATOM 1332 O O . THR A 1 190 ? 11.693 -11.170 -17.527 1.00 90.38 190 THR A O 1
ATOM 1335 N N . GLY A 1 191 ? 10.980 -9.700 -19.060 1.00 90.00 191 GLY A N 1
ATOM 1336 C CA . GLY A 1 191 ? 12.252 -9.002 -19.177 1.00 90.00 191 GLY A CA 1
ATOM 1337 C C . GLY A 1 191 ? 12.173 -7.738 -20.018 1.00 90.00 191 GLY A C 1
ATOM 1338 O O . GLY A 1 191 ? 11.106 -7.330 -20.472 1.00 90.00 191 GLY A O 1
ATOM 1339 N N . LEU A 1 192 ? 13.339 -7.140 -20.255 1.00 89.88 192 LEU A N 1
ATOM 1340 C CA . LEU A 1 192 ? 13.507 -6.011 -21.162 1.00 89.88 192 LEU A CA 1
ATOM 1341 C C . LEU A 1 192 ? 14.068 -6.481 -22.510 1.00 89.88 192 LEU A C 1
ATOM 1343 O O . LEU A 1 192 ? 14.884 -7.403 -22.585 1.00 89.88 192 LEU A O 1
ATOM 1347 N N . VAL A 1 193 ? 13.633 -5.829 -23.582 1.00 88.94 193 VAL A N 1
ATOM 1348 C CA . VAL A 1 193 ? 14.164 -5.958 -24.937 1.00 88.94 193 VAL A CA 1
ATOM 1349 C C . VAL A 1 193 ? 14.556 -4.575 -25.447 1.00 88.94 193 VAL A C 1
ATOM 1351 O O . VAL A 1 193 ? 13.839 -3.600 -25.240 1.00 88.94 193 VAL A O 1
ATOM 1354 N N . CYS A 1 194 ? 15.715 -4.494 -26.090 1.00 84.75 194 CYS A N 1
ATOM 1355 C CA . CYS A 1 194 ? 16.186 -3.275 -26.727 1.00 84.75 194 CYS A CA 1
ATOM 1356 C C . CYS A 1 194 ? 15.428 -3.101 -28.045 1.00 84.75 194 CYS A C 1
ATOM 1358 O O . CYS A 1 194 ? 15.472 -3.985 -28.907 1.00 84.75 194 CYS A O 1
ATOM 1360 N N . THR A 1 195 ? 14.684 -2.006 -28.179 1.00 81.00 195 THR A N 1
ATOM 1361 C CA . THR A 1 195 ? 14.136 -1.585 -29.470 1.00 81.00 195 THR A CA 1
ATOM 1362 C C . THR A 1 195 ? 14.997 -0.469 -30.013 1.00 81.00 195 THR A C 1
ATOM 1364 O O . THR A 1 195 ? 15.021 0.615 -29.431 1.00 81.00 195 THR A O 1
ATOM 1367 N N . ASP A 1 196 ? 15.657 -0.753 -31.124 1.00 69.75 196 ASP A N 1
ATOM 1368 C CA . ASP A 1 196 ? 16.417 0.219 -31.889 1.00 69.75 196 ASP A CA 1
ATOM 1369 C C . ASP A 1 196 ? 15.708 0.483 -33.229 1.00 69.75 196 ASP A C 1
ATOM 1371 O O . ASP A 1 196 ? 15.173 -0.435 -33.871 1.00 69.75 196 ASP A O 1
ATOM 1375 N N . ASP A 1 197 ? 15.627 1.760 -33.597 1.00 59.25 197 ASP A N 1
ATOM 1376 C CA . ASP A 1 197 ? 15.053 2.224 -34.856 1.00 59.25 197 ASP A CA 1
ATOM 1377 C C . ASP A 1 197 ? 16.091 1.964 -35.959 1.00 59.25 197 ASP A C 1
ATOM 1379 O O . ASP A 1 197 ? 16.771 2.873 -36.425 1.00 59.25 197 ASP A O 1
ATOM 1383 N N . ALA A 1 198 ? 16.158 0.718 -36.430 1.00 56.69 198 ALA A N 1
ATOM 1384 C CA . ALA A 1 198 ? 16.895 0.331 -37.633 1.00 56.69 198 ALA A CA 1
ATOM 1385 C C . ALA A 1 198 ? 16.254 0.951 -38.889 1.00 56.69 198 ALA A C 1
ATOM 1387 O O . ALA A 1 198 ? 15.642 0.241 -39.688 1.00 56.69 198 ALA A O 1
ATOM 1388 N N . LEU A 1 199 ? 16.250 2.280 -39.022 1.00 56.97 199 LEU A N 1
ATOM 1389 C CA . LEU A 1 199 ? 15.685 2.993 -40.168 1.00 56.97 199 LEU A CA 1
ATOM 1390 C C . LEU A 1 199 ? 16.406 4.317 -40.442 1.00 56.97 199 LEU A C 1
ATOM 1392 O O . LEU A 1 199 ? 15.794 5.385 -40.557 1.00 56.97 199 LEU A O 1
ATOM 1396 N N . SER A 1 200 ? 17.688 4.206 -40.736 1.00 54.88 200 SER A N 1
ATOM 1397 C CA . SER A 1 200 ? 18.177 4.743 -42.000 1.00 54.88 200 SER A CA 1
ATOM 1398 C C . SER A 1 200 ? 18.430 3.551 -42.934 1.00 54.88 200 SER A C 1
ATOM 1400 O O . SER A 1 200 ? 18.554 2.428 -42.480 1.00 54.88 200 SER A O 1
ATOM 1402 N N . PHE A 1 201 ? 18.284 3.723 -44.247 1.00 61.19 201 PHE A N 1
ATOM 1403 C CA . PHE A 1 201 ? 18.314 2.607 -45.219 1.00 61.19 201 PHE A CA 1
ATOM 1404 C C . PHE A 1 201 ? 19.373 2.812 -46.303 1.00 61.19 201 PHE A C 1
ATOM 1406 O O . PHE A 1 201 ? 19.326 2.156 -47.350 1.00 61.19 201 PHE A O 1
ATOM 1413 N N . VAL A 1 202 ? 20.228 3.821 -46.126 1.00 72.69 202 VAL A N 1
ATOM 1414 C CA . VAL A 1 202 ? 21.229 4.215 -47.112 1.00 72.69 202 VAL A CA 1
ATOM 1415 C C . VAL A 1 202 ? 22.495 4.637 -46.391 1.00 72.69 202 VAL A C 1
ATOM 1417 O O . VAL A 1 202 ? 22.596 5.787 -45.974 1.00 72.69 202 VAL A O 1
ATOM 1420 N N . GLU A 1 203 ? 23.466 3.739 -46.391 1.00 79.50 203 GLU A N 1
ATOM 1421 C CA . GLU A 1 203 ? 24.870 4.066 -46.178 1.00 79.50 203 GLU A CA 1
ATOM 1422 C C . GLU A 1 203 ? 25.360 5.129 -47.169 1.00 79.50 203 GLU A C 1
ATOM 1424 O O . GLU A 1 203 ? 25.169 5.026 -48.395 1.00 79.50 203 GLU A O 1
ATOM 1429 N N . LEU A 1 204 ? 26.021 6.162 -46.653 1.00 85.44 204 LEU A N 1
ATOM 1430 C CA . LEU A 1 204 ? 26.724 7.154 -47.451 1.00 85.44 204 LEU A CA 1
ATOM 1431 C C . LEU A 1 204 ? 28.208 7.024 -47.163 1.00 85.44 204 LEU A C 1
ATOM 1433 O O . LEU A 1 204 ? 28.570 7.023 -46.013 1.00 85.44 204 LEU A O 1
ATOM 1437 N N . CYS A 1 205 ? 29.066 7.080 -48.189 1.00 85.75 205 CYS A N 1
ATOM 1438 C CA . CYS A 1 205 ? 30.520 7.027 -47.998 1.00 85.75 205 CYS A CA 1
ATOM 1439 C C . CYS A 1 205 ? 31.040 8.254 -47.230 1.00 85.75 205 CYS A C 1
ATOM 1441 O O . CYS A 1 205 ? 31.524 9.200 -47.861 1.00 85.75 205 CYS A O 1
ATOM 1443 N N . ASN A 1 206 ? 30.916 8.275 -45.907 1.00 83.38 206 ASN A N 1
ATOM 1444 C CA . ASN A 1 206 ? 31.277 9.379 -45.016 1.00 83.38 206 ASN A CA 1
ATOM 1445 C C . ASN A 1 206 ? 32.047 8.912 -43.765 1.00 83.38 206 ASN A C 1
ATOM 1447 O O . ASN A 1 206 ? 32.360 9.756 -42.926 1.00 83.38 206 ASN A O 1
ATOM 1451 N N . ASP A 1 207 ? 32.430 7.631 -43.695 1.00 84.25 207 ASP A N 1
ATOM 1452 C CA . ASP A 1 207 ? 33.075 6.999 -42.539 1.00 84.25 207 ASP A CA 1
ATOM 1453 C C . ASP A 1 207 ? 32.203 6.972 -41.263 1.00 84.25 207 ASP A C 1
ATOM 1455 O O . ASP A 1 207 ? 32.740 6.839 -40.159 1.00 84.25 207 ASP A O 1
ATOM 1459 N N . GLU A 1 208 ? 30.882 7.068 -41.410 1.00 82.00 208 GLU A N 1
ATOM 1460 C CA . GLU A 1 208 ? 29.872 6.931 -40.355 1.00 82.00 208 GLU A CA 1
ATOM 1461 C C . GLU A 1 208 ? 28.970 5.723 -40.686 1.00 82.00 208 GLU A C 1
ATOM 1463 O O . GLU A 1 208 ? 28.853 5.353 -41.848 1.00 82.00 208 GLU A O 1
ATOM 1468 N N . ASP A 1 209 ? 28.398 5.073 -39.667 1.00 76.88 209 ASP A N 1
ATOM 1469 C CA . ASP A 1 209 ? 27.346 4.055 -39.840 1.00 76.88 209 ASP A CA 1
ATOM 1470 C C . ASP A 1 209 ? 26.028 4.827 -39.983 1.00 76.88 209 ASP A C 1
ATOM 1472 O O . ASP A 1 209 ? 25.489 5.371 -39.012 1.00 76.88 209 ASP A O 1
ATOM 1476 N N . ASP A 1 210 ? 25.618 5.045 -41.231 1.00 75.56 210 ASP A N 1
ATOM 1477 C CA . ASP A 1 210 ? 24.472 5.881 -41.560 1.00 75.56 210 ASP A CA 1
ATOM 1478 C C . ASP A 1 210 ? 23.171 5.094 -41.457 1.00 75.56 210 ASP A C 1
ATOM 1480 O O . ASP A 1 210 ? 22.137 5.737 -41.284 1.00 75.56 210 ASP A O 1
ATOM 1484 N N . ASP A 1 211 ? 23.178 3.767 -41.616 1.00 70.44 211 ASP A N 1
ATOM 1485 C CA . ASP A 1 211 ? 22.009 2.883 -41.636 1.00 70.44 211 ASP A CA 1
ATOM 1486 C C . ASP A 1 211 ? 21.794 2.044 -40.361 1.00 70.44 211 ASP A C 1
ATOM 1488 O O . ASP A 1 211 ? 20.738 1.413 -40.207 1.00 70.44 211 ASP A O 1
ATOM 1492 N N . CYS A 1 212 ? 22.685 2.219 -39.385 1.00 73.75 212 CYS A N 1
ATOM 1493 C CA . CYS A 1 212 ? 22.648 1.673 -38.032 1.00 73.75 212 CYS A CA 1
ATOM 1494 C C . CYS A 1 212 ? 22.629 0.133 -38.024 1.00 73.75 212 CYS A C 1
ATOM 1496 O O . CYS A 1 212 ? 21.909 -0.482 -37.229 1.00 73.75 212 CYS A O 1
ATOM 1498 N N . ASP A 1 213 ? 23.366 -0.510 -38.939 1.00 73.00 213 ASP A N 1
ATOM 1499 C CA . ASP A 1 213 ? 23.477 -1.974 -39.012 1.00 73.00 213 ASP A CA 1
ATOM 1500 C C . ASP A 1 213 ? 24.706 -2.552 -38.278 1.00 73.00 213 ASP A C 1
ATOM 1502 O O . ASP A 1 213 ? 24.802 -3.776 -38.083 1.00 73.00 213 ASP A O 1
ATOM 1506 N N . GLY A 1 214 ? 25.577 -1.675 -37.766 1.00 73.88 214 GLY A N 1
ATOM 1507 C CA . GLY A 1 214 ? 26.765 -1.992 -36.977 1.00 73.88 214 GLY A CA 1
ATOM 1508 C C . GLY A 1 214 ? 28.050 -2.121 -37.798 1.00 73.88 214 GLY A C 1
ATOM 1509 O O . GLY A 1 214 ? 29.109 -2.418 -37.226 1.00 73.88 214 GLY A O 1
ATOM 1510 N N . GLU A 1 215 ? 27.992 -1.930 -39.113 1.00 79.38 215 GLU A N 1
ATOM 1511 C CA . GLU A 1 215 ? 29.145 -1.827 -40.001 1.00 79.38 215 GLU A CA 1
ATOM 1512 C C . GLU A 1 215 ? 29.231 -0.396 -40.581 1.00 79.38 215 GLU A C 1
ATOM 1514 O O . GLU A 1 215 ? 28.254 0.328 -40.644 1.00 79.38 215 GLU A O 1
ATOM 1519 N N . ILE A 1 216 ? 30.435 0.060 -40.952 1.00 82.94 216 ILE A N 1
ATOM 1520 C CA . ILE A 1 216 ? 30.633 1.409 -41.521 1.00 82.94 216 ILE A CA 1
ATOM 1521 C C . ILE A 1 216 ? 30.895 1.278 -43.022 1.00 82.94 216 ILE A C 1
ATOM 1523 O O . ILE A 1 216 ? 31.920 0.693 -43.409 1.00 82.94 216 ILE A O 1
ATOM 1527 N N . ASP A 1 217 ? 30.077 1.919 -43.861 1.00 81.44 217 ASP A N 1
ATOM 1528 C CA . ASP A 1 217 ? 30.247 2.010 -45.316 1.00 81.44 217 ASP A CA 1
ATOM 1529 C C . ASP A 1 217 ? 30.319 0.653 -46.047 1.00 81.44 217 ASP A C 1
ATOM 1531 O O . ASP A 1 217 ? 31.008 0.485 -47.067 1.00 81.44 217 ASP A O 1
ATOM 1535 N N . GLU A 1 218 ? 29.613 -0.355 -45.553 1.00 81.38 218 GLU A N 1
ATOM 1536 C CA . GLU A 1 218 ? 29.625 -1.735 -46.042 1.00 81.38 218 GLU A CA 1
ATOM 1537 C C . GLU A 1 218 ? 28.931 -1.906 -47.404 1.00 81.38 218 GLU A C 1
ATOM 1539 O O . GLU A 1 218 ? 29.270 -2.818 -48.175 1.00 81.38 218 GLU A O 1
ATOM 1544 N N . THR A 1 219 ? 28.067 -0.964 -47.799 1.00 84.75 219 THR A N 1
ATOM 1545 C CA . THR A 1 219 ? 27.525 -0.895 -49.170 1.00 84.75 219 THR A CA 1
ATOM 1546 C C . THR A 1 219 ? 28.511 -0.364 -50.224 1.00 84.75 219 THR A C 1
ATOM 1548 O O . THR A 1 219 ? 28.156 -0.292 -51.412 1.00 84.75 219 THR A O 1
ATOM 1551 N N . PHE A 1 220 ? 29.768 -0.068 -49.849 1.00 86.19 220 PHE A N 1
ATOM 1552 C CA . PHE A 1 220 ? 30.847 0.386 -50.739 1.00 86.19 220 PHE A CA 1
ATOM 1553 C C . PHE A 1 220 ? 31.965 -0.673 -50.902 1.00 86.19 220 PHE A C 1
ATOM 1555 O O . PHE A 1 220 ? 33.068 -0.502 -50.383 1.00 86.19 220 PHE A O 1
ATOM 1562 N N . PRO A 1 221 ? 31.782 -1.734 -51.727 1.00 83.06 221 PRO A N 1
ATOM 1563 C CA . PRO A 1 221 ? 32.685 -2.896 -51.790 1.00 83.06 221 PRO A CA 1
ATOM 1564 C C . PRO A 1 221 ? 34.131 -2.611 -52.197 1.00 83.06 221 PRO A C 1
ATOM 1566 O O . PRO A 1 221 ? 34.987 -3.487 -52.081 1.00 83.06 221 PRO A O 1
ATOM 1569 N N . MET A 1 222 ? 34.386 -1.440 -52.784 1.00 79.62 222 MET A N 1
ATOM 1570 C CA . MET A 1 222 ? 35.725 -1.047 -53.208 1.00 79.62 222 MET A CA 1
ATOM 1571 C C . MET A 1 222 ? 36.472 -0.265 -52.125 1.00 79.62 222 MET A C 1
ATOM 1573 O O . MET A 1 222 ? 37.685 -0.153 -52.251 1.00 79.62 222 MET A O 1
ATOM 1577 N N . LYS A 1 223 ? 35.808 0.219 -51.061 1.00 82.38 223 LYS A N 1
ATOM 1578 C CA . LYS A 1 223 ? 36.443 0.944 -49.949 1.00 82.38 223 LYS A CA 1
ATOM 1579 C C . LYS A 1 223 ? 37.583 0.110 -49.353 1.00 82.38 223 LYS A C 1
ATOM 1581 O O . LYS A 1 223 ? 37.419 -1.072 -49.064 1.00 82.38 223 LYS A O 1
ATOM 1586 N N . GLY A 1 224 ? 38.765 0.709 -49.218 1.00 78.75 224 GLY A N 1
ATOM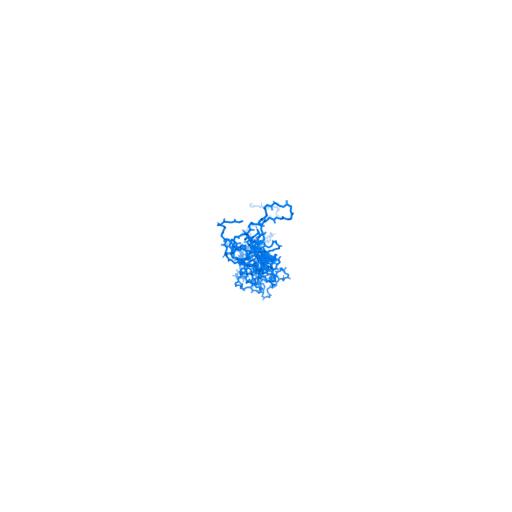 1587 C CA . GLY A 1 224 ? 39.957 0.035 -48.692 1.00 78.75 224 GLY A CA 1
ATOM 1588 C C . GLY A 1 224 ? 40.685 -0.891 -49.678 1.00 78.75 224 GLY A C 1
ATOM 1589 O O . GLY A 1 224 ? 41.748 -1.411 -49.334 1.00 78.75 224 GLY A O 1
ATOM 1590 N N . LEU A 1 225 ? 40.168 -1.098 -50.897 1.00 82.88 225 LEU A N 1
ATOM 1591 C CA . LEU A 1 225 ? 40.881 -1.834 -51.945 1.00 82.88 225 LEU A CA 1
ATOM 1592 C C . LEU A 1 225 ? 41.891 -0.934 -52.670 1.00 82.88 225 LEU A C 1
ATOM 1594 O O . LEU A 1 225 ? 41.650 0.272 -52.797 1.00 82.88 225 LEU A O 1
ATOM 1598 N N . PRO A 1 226 ? 42.988 -1.519 -53.193 1.00 77.12 226 PRO A N 1
ATOM 1599 C CA . PRO A 1 226 ? 43.925 -0.782 -54.023 1.00 77.12 226 PRO A CA 1
ATOM 1600 C C . PRO A 1 226 ? 43.230 -0.262 -55.283 1.00 77.12 226 PRO A C 1
ATOM 1602 O O . PRO A 1 226 ? 42.384 -0.938 -55.883 1.00 77.12 226 PRO A O 1
ATOM 1605 N N . CYS A 1 227 ? 43.587 0.951 -55.669 1.00 74.38 227 CYS A N 1
ATOM 1606 C CA . CYS A 1 227 ? 43.114 1.635 -56.852 1.00 74.38 227 CYS A CA 1
ATOM 1607 C C . CYS A 1 227 ? 44.307 2.228 -57.595 1.00 74.38 227 CYS A C 1
ATOM 1609 O O . CYS A 1 227 ? 45.263 2.684 -56.982 1.00 74.38 227 CYS A O 1
ATOM 1611 N N . ASP A 1 228 ? 44.226 2.185 -58.917 1.00 67.56 228 ASP A N 1
ATOM 1612 C CA . ASP A 1 228 ? 45.210 2.745 -59.834 1.00 67.56 228 ASP A CA 1
ATOM 1613 C C . ASP A 1 228 ? 44.400 3.451 -60.923 1.00 67.56 228 ASP A C 1
ATOM 1615 O O . ASP A 1 228 ? 43.381 2.922 -61.404 1.00 67.56 228 ASP A O 1
ATOM 1619 N N . SER A 1 229 ? 44.758 4.693 -61.230 1.00 60.31 229 SER A N 1
ATOM 1620 C CA . SER A 1 229 ? 44.049 5.459 -62.247 1.00 60.31 229 SER A CA 1
ATOM 1621 C C . SER A 1 229 ? 44.181 4.765 -63.614 1.00 60.31 229 SER A C 1
ATOM 1623 O O . SER A 1 229 ? 45.190 4.144 -63.929 1.00 60.31 229 SER A O 1
ATOM 1625 N N . GLU A 1 230 ? 43.168 4.843 -64.490 1.00 56.66 230 GLU A N 1
ATOM 1626 C CA . GLU A 1 230 ? 43.201 4.118 -65.782 1.00 56.66 230 GLU A CA 1
ATOM 1627 C C . GLU A 1 230 ? 44.342 4.565 -66.735 1.00 56.66 230 GLU A C 1
ATOM 1629 O O . GLU A 1 230 ? 44.460 4.049 -67.853 1.00 56.66 230 GLU A O 1
ATOM 1634 N N . VAL A 1 231 ? 45.169 5.537 -66.326 1.00 54.84 231 VAL A N 1
ATOM 1635 C CA . VAL A 1 231 ? 46.323 6.033 -67.072 1.00 54.84 231 VAL A CA 1
ATOM 1636 C C . VAL A 1 231 ? 47.480 6.388 -66.124 1.00 54.84 231 VAL A C 1
ATOM 1638 O O . VAL A 1 231 ? 47.888 7.547 -66.089 1.00 54.84 231 VAL A O 1
ATOM 1641 N N . ASP A 1 232 ? 48.070 5.404 -65.443 1.00 51.34 232 ASP A N 1
ATOM 1642 C CA . ASP A 1 232 ? 49.445 5.549 -64.953 1.00 51.34 232 ASP A CA 1
ATOM 1643 C C . ASP A 1 232 ? 50.386 4.423 -65.420 1.00 51.34 232 ASP A C 1
ATOM 1645 O O . ASP A 1 232 ? 50.010 3.287 -65.706 1.00 51.34 232 ASP A O 1
ATOM 1649 N N . THR A 1 233 ? 51.635 4.814 -65.648 1.00 50.31 233 THR A N 1
ATOM 1650 C CA . THR A 1 233 ? 52.783 3.972 -65.999 1.00 50.31 233 THR A CA 1
ATOM 1651 C C . THR A 1 233 ? 53.899 4.099 -64.965 1.00 50.31 233 THR A C 1
ATOM 1653 O O . THR A 1 233 ? 55.011 3.618 -65.217 1.00 50.31 233 THR A O 1
ATOM 1656 N N . ASP A 1 234 ? 53.644 4.770 -63.843 1.00 53.84 234 ASP A N 1
ATOM 1657 C CA . ASP A 1 234 ? 54.553 4.768 -62.716 1.00 53.84 234 ASP A CA 1
ATOM 1658 C C . ASP A 1 234 ? 54.585 3.382 -62.033 1.00 53.84 234 ASP A C 1
ATOM 1660 O O . ASP A 1 234 ? 53.819 2.467 -62.338 1.00 53.84 234 ASP A O 1
ATOM 1664 N N . LEU A 1 235 ? 55.630 3.153 -61.243 1.00 53.53 235 LEU A N 1
ATOM 1665 C CA . LEU A 1 235 ? 55.897 1.884 -60.558 1.00 53.53 235 LEU A CA 1
ATOM 1666 C C . LEU A 1 235 ? 55.716 2.059 -59.039 1.00 53.53 235 LEU A C 1
ATOM 1668 O O . LEU A 1 235 ? 56.364 1.341 -58.267 1.00 53.53 235 LEU A O 1
ATOM 1672 N N . CYS A 1 236 ? 54.925 3.053 -58.622 1.00 54.47 236 CYS A N 1
ATOM 1673 C CA . CYS A 1 236 ? 54.720 3.421 -57.225 1.00 54.47 236 CYS A CA 1
ATOM 1674 C C . CYS A 1 236 ? 53.539 2.658 -56.605 1.00 54.47 236 CYS A C 1
ATOM 1676 O O . CYS A 1 236 ? 52.916 1.815 -57.244 1.00 54.47 236 CYS A O 1
ATOM 1678 N N . ALA A 1 237 ? 53.366 2.809 -55.289 1.00 56.62 237 ALA A N 1
ATOM 1679 C CA . ALA A 1 237 ? 52.413 2.011 -54.526 1.00 56.62 237 ALA A CA 1
ATOM 1680 C C . ALA A 1 237 ? 50.975 2.417 -54.869 1.00 56.62 237 ALA A C 1
ATOM 1682 O O . ALA A 1 237 ? 50.644 3.583 -54.691 1.00 56.62 237 ALA A O 1
ATOM 1683 N N . ASP A 1 238 ? 50.151 1.446 -55.281 1.00 63.38 238 ASP A N 1
ATOM 1684 C CA . ASP A 1 238 ? 48.723 1.628 -55.560 1.00 63.38 238 ASP A CA 1
ATOM 1685 C C . ASP A 1 238 ? 48.043 2.500 -54.483 1.00 63.38 238 ASP A C 1
ATOM 1687 O O . ASP A 1 238 ? 48.181 2.238 -53.278 1.00 63.38 238 ASP A O 1
ATOM 1691 N N . GLY A 1 239 ? 47.278 3.506 -54.918 1.00 72.12 239 GLY A N 1
ATOM 1692 C CA . GLY A 1 239 ? 46.394 4.274 -54.047 1.00 72.12 239 GLY A CA 1
ATOM 1693 C C . GLY A 1 239 ? 45.292 3.399 -53.444 1.00 72.12 239 GLY A C 1
ATOM 1694 O O . GLY A 1 239 ? 45.168 2.208 -53.732 1.00 72.12 239 GLY A O 1
ATOM 1695 N N . VAL A 1 240 ? 44.452 3.973 -52.582 1.00 82.12 240 VAL A N 1
ATOM 1696 C CA . VAL A 1 240 ? 43.342 3.242 -51.944 1.00 82.12 240 VAL A CA 1
ATOM 1697 C C . VAL A 1 240 ? 42.027 3.973 -52.183 1.00 82.12 240 VAL A C 1
ATOM 1699 O O . VAL A 1 240 ? 41.950 5.199 -52.075 1.00 82.12 240 VAL A O 1
ATOM 1702 N N . TRP A 1 241 ? 40.975 3.217 -52.499 1.00 81.88 241 TRP A N 1
ATOM 1703 C CA . TRP A 1 241 ? 39.613 3.744 -52.553 1.00 81.88 241 TRP A CA 1
ATOM 1704 C C . TRP A 1 241 ? 39.167 4.197 -51.158 1.00 81.88 241 TRP A C 1
ATOM 1706 O O . TRP A 1 241 ? 39.059 3.383 -50.238 1.00 81.88 241 TRP A O 1
ATOM 1716 N N . ALA A 1 242 ? 38.876 5.486 -51.018 1.00 86.25 242 ALA A N 1
ATOM 1717 C CA . ALA A 1 242 ? 38.432 6.118 -49.779 1.00 86.25 242 ALA A CA 1
ATOM 1718 C C . ALA A 1 242 ? 37.187 6.982 -50.020 1.00 86.25 242 ALA A C 1
ATOM 1720 O O . ALA A 1 242 ? 36.839 7.293 -51.163 1.00 86.25 242 ALA A O 1
ATOM 1721 N N . CYS A 1 243 ? 36.513 7.379 -48.945 1.00 86.19 243 CYS A N 1
ATOM 1722 C CA . CYS A 1 243 ? 35.348 8.246 -49.025 1.00 86.19 243 CYS A CA 1
ATOM 1723 C C . CYS A 1 243 ? 35.741 9.687 -49.376 1.00 86.19 243 CYS A C 1
ATOM 1725 O O . CYS A 1 243 ? 36.592 10.309 -48.742 1.00 86.19 243 CYS A O 1
ATOM 1727 N N . GLY A 1 244 ? 35.154 10.210 -50.455 1.00 82.94 244 GLY A N 1
ATOM 1728 C CA . GLY A 1 244 ? 35.386 11.567 -50.940 1.00 82.94 244 GLY A CA 1
ATOM 1729 C C . GLY A 1 244 ? 34.303 12.549 -50.496 1.00 82.94 244 GLY A C 1
ATOM 1730 O O . GLY A 1 244 ? 33.222 12.165 -50.069 1.00 82.94 244 GLY A O 1
ATOM 1731 N N . ALA A 1 245 ? 34.541 13.845 -50.716 1.00 79.31 245 ALA A N 1
ATOM 1732 C CA . ALA A 1 245 ? 33.682 14.947 -50.251 1.00 79.31 245 ALA A CA 1
ATOM 1733 C C . ALA A 1 245 ? 32.227 14.981 -50.789 1.00 79.31 245 ALA A C 1
ATOM 1735 O O . ALA A 1 245 ? 31.487 15.906 -50.469 1.00 79.31 245 ALA A O 1
ATOM 1736 N N . ASN A 1 246 ? 31.825 14.025 -51.634 1.00 80.31 246 ASN A N 1
ATOM 1737 C CA . ASN A 1 246 ? 30.472 13.907 -52.191 1.00 80.31 246 ASN A CA 1
ATOM 1738 C C . ASN A 1 246 ? 29.811 12.563 -51.835 1.00 80.31 246 ASN A C 1
ATOM 1740 O O . ASN A 1 246 ? 28.952 12.100 -52.587 1.00 80.31 246 ASN A O 1
ATOM 1744 N N . ASN A 1 247 ? 30.249 11.920 -50.753 1.00 80.06 247 ASN A N 1
ATOM 1745 C CA . ASN A 1 247 ? 29.745 10.630 -50.283 1.00 80.06 247 ASN A CA 1
ATOM 1746 C C . ASN A 1 247 ? 29.878 9.521 -51.340 1.00 80.06 247 ASN A C 1
ATOM 1748 O O . ASN A 1 247 ? 29.014 8.665 -51.518 1.00 80.06 247 ASN A O 1
ATOM 1752 N N . ALA A 1 248 ? 30.970 9.587 -52.100 1.00 81.94 248 ALA A N 1
ATOM 1753 C CA . ALA A 1 248 ? 31.299 8.657 -53.165 1.00 81.94 248 ALA A CA 1
ATOM 1754 C C . ALA A 1 248 ? 32.751 8.216 -53.020 1.00 81.94 248 ALA A C 1
ATOM 1756 O O . ALA A 1 248 ? 33.605 9.010 -52.614 1.00 81.94 248 ALA A O 1
ATOM 1757 N N . LEU A 1 249 ? 33.028 6.974 -53.414 1.00 83.25 249 LEU A N 1
ATOM 1758 C CA . LEU A 1 249 ? 34.388 6.462 -53.445 1.00 83.25 249 LEU A CA 1
ATOM 1759 C C . LEU A 1 249 ? 35.244 7.250 -54.436 1.00 83.25 249 LEU A C 1
ATOM 1761 O O . LEU A 1 249 ? 34.904 7.399 -55.614 1.00 83.25 249 LEU A O 1
ATOM 1765 N N . VAL A 1 250 ? 36.382 7.722 -53.943 1.00 84.31 250 VAL A N 1
ATOM 1766 C CA . VAL A 1 250 ? 37.438 8.357 -54.723 1.00 84.31 250 VAL A CA 1
ATOM 1767 C C . VAL A 1 250 ? 38.720 7.561 -54.548 1.00 84.31 250 VAL A C 1
ATOM 1769 O O . VAL A 1 250 ? 39.017 7.061 -53.464 1.00 84.31 250 VAL A O 1
ATOM 1772 N N . CYS A 1 251 ? 39.473 7.420 -55.631 1.00 81.38 251 CYS A N 1
ATOM 1773 C CA . CYS A 1 251 ? 40.810 6.861 -55.555 1.00 81.38 251 CYS A CA 1
ATOM 1774 C C . CYS A 1 251 ? 41.732 7.952 -55.008 1.00 81.38 251 CYS A C 1
ATOM 1776 O O . CYS A 1 251 ? 41.898 8.987 -55.658 1.00 81.38 251 CYS A O 1
ATOM 1778 N N . ASN A 1 252 ? 42.247 7.764 -53.791 1.00 75.62 252 ASN A N 1
ATOM 1779 C CA . ASN A 1 252 ? 43.224 8.672 -53.197 1.00 75.62 252 ASN A CA 1
ATOM 1780 C C . ASN A 1 252 ? 44.620 8.293 -53.698 1.00 75.62 252 ASN A C 1
ATOM 1782 O O . ASN A 1 252 ? 45.420 7.723 -52.959 1.00 75.62 252 ASN A O 1
ATOM 1786 N N . ASP A 1 253 ? 44.826 8.536 -54.985 1.00 68.25 253 ASP A N 1
ATOM 1787 C CA . ASP A 1 253 ? 46.061 8.293 -55.718 1.00 68.25 253 ASP A CA 1
ATOM 1788 C C . ASP A 1 253 ? 46.550 9.613 -56.322 1.00 68.25 253 ASP A C 1
ATOM 1790 O O . ASP A 1 253 ? 45.748 10.520 -56.603 1.00 68.25 253 ASP A O 1
ATOM 1794 N N . ASP A 1 254 ? 47.860 9.741 -56.493 1.00 57.94 254 ASP A N 1
ATOM 1795 C CA . ASP A 1 254 ? 48.471 10.974 -56.963 1.00 57.94 254 ASP A CA 1
ATOM 1796 C C . ASP A 1 254 ? 48.123 11.182 -58.439 1.00 57.94 254 ASP A C 1
ATOM 1798 O O . ASP A 1 254 ? 48.569 10.484 -59.339 1.00 57.94 254 ASP A O 1
ATOM 1802 N N . ALA A 1 255 ? 47.324 12.208 -58.737 1.00 52.56 255 ALA A N 1
ATOM 1803 C CA . ALA A 1 255 ? 46.930 12.537 -60.113 1.00 52.56 255 ALA A CA 1
ATOM 1804 C C . ALA A 1 255 ? 48.101 13.046 -60.993 1.00 52.56 255 ALA A C 1
ATOM 1806 O O . ALA A 1 255 ? 47.882 13.560 -62.100 1.00 52.56 255 ALA A O 1
ATOM 1807 N N . ALA A 1 256 ? 49.333 12.998 -60.487 1.00 49.03 256 ALA A N 1
ATOM 1808 C CA . ALA A 1 256 ? 50.500 13.604 -61.090 1.00 49.03 256 ALA A CA 1
ATOM 1809 C C . ALA A 1 256 ? 51.291 12.564 -61.885 1.00 49.03 256 ALA A C 1
ATOM 1811 O O . ALA A 1 256 ? 52.221 11.944 -61.397 1.00 49.03 256 ALA A O 1
ATOM 1812 N N . SER A 1 257 ? 50.994 12.500 -63.182 1.00 48.94 257 SER A N 1
ATOM 1813 C CA . SER A 1 257 ? 51.828 11.844 -64.194 1.00 48.94 257 SER A CA 1
ATOM 1814 C C . SER A 1 257 ? 53.147 12.610 -64.408 1.00 48.94 257 SER A C 1
ATOM 1816 O O . SER A 1 257 ? 53.425 13.157 -65.484 1.00 48.94 257 SER A O 1
ATOM 1818 N N . ILE A 1 258 ? 53.981 12.678 -63.372 1.00 49.06 258 ILE A N 1
ATOM 1819 C CA . ILE A 1 258 ? 55.406 12.966 -63.487 1.00 49.06 258 ILE A CA 1
ATOM 1820 C C . ILE A 1 258 ? 56.166 11.707 -63.088 1.00 49.06 258 ILE A C 1
ATOM 1822 O O . ILE A 1 258 ? 55.828 11.035 -62.131 1.00 49.06 258 ILE A O 1
ATOM 1826 N N . ALA A 1 259 ? 57.172 11.345 -63.880 1.00 46.38 259 ALA A N 1
ATOM 1827 C CA . ALA A 1 259 ? 57.969 10.157 -63.618 1.00 46.38 259 ALA A CA 1
ATOM 1828 C C . ALA A 1 259 ? 58.777 10.333 -62.319 1.00 46.38 259 ALA A C 1
ATOM 1830 O O . ALA A 1 259 ? 59.892 10.859 -62.359 1.00 46.38 259 ALA A O 1
ATOM 1831 N N . GLU A 1 260 ? 58.214 9.873 -61.205 1.00 49.72 260 GLU A N 1
ATOM 1832 C CA . GLU A 1 260 ? 58.884 9.670 -59.924 1.00 49.72 260 GLU A CA 1
ATOM 1833 C C . GLU A 1 260 ? 60.030 8.664 -60.120 1.00 49.72 260 GLU A C 1
ATOM 1835 O O . GLU A 1 260 ? 59.862 7.533 -60.594 1.00 49.72 260 GLU A O 1
ATOM 1840 N N . LEU A 1 261 ? 61.259 9.079 -59.813 1.00 53.22 261 LEU A N 1
ATOM 1841 C CA . LEU A 1 261 ? 62.395 8.164 -59.805 1.00 53.22 261 LEU A CA 1
ATOM 1842 C C . LEU A 1 261 ? 62.325 7.373 -58.501 1.00 53.22 261 LEU A C 1
ATOM 1844 O O . LEU A 1 261 ? 62.651 7.934 -57.466 1.00 53.22 261 LEU A O 1
ATOM 1848 N N . CYS A 1 262 ? 61.995 6.074 -58.546 1.00 52.03 262 CYS A N 1
ATOM 1849 C CA . CYS A 1 262 ? 61.975 5.200 -57.361 1.00 52.03 262 CYS A CA 1
ATOM 1850 C C . CYS A 1 262 ? 63.345 5.150 -56.639 1.00 52.03 262 CYS A C 1
ATOM 1852 O O . CYS A 1 262 ? 64.147 4.231 -56.842 1.00 52.03 262 CYS A O 1
ATOM 1854 N N . ASN A 1 263 ? 63.628 6.143 -55.797 1.00 62.06 263 ASN A N 1
ATOM 1855 C CA . ASN A 1 263 ? 64.871 6.322 -55.047 1.00 62.06 263 ASN A CA 1
ATOM 1856 C C . ASN A 1 263 ? 64.652 6.186 -53.523 1.00 62.06 263 ASN A C 1
ATOM 1858 O O . ASN A 1 263 ? 65.620 6.215 -52.760 1.00 62.06 263 ASN A O 1
ATOM 1862 N N . GLY A 1 264 ? 63.406 5.951 -53.091 1.00 49.19 264 GLY A N 1
ATOM 1863 C CA . GLY A 1 264 ? 63.034 5.798 -51.684 1.00 49.19 264 GLY A CA 1
ATOM 1864 C C . GLY A 1 264 ? 62.935 7.120 -50.917 1.00 49.19 264 GLY A C 1
ATOM 1865 O O . GLY A 1 264 ? 62.999 7.099 -49.687 1.00 49.19 264 GLY A O 1
ATOM 1866 N N . GLN A 1 265 ? 62.822 8.245 -51.617 1.00 50.72 265 GLN A N 1
ATOM 1867 C CA . GLN A 1 265 ? 62.465 9.547 -51.071 1.00 50.72 265 GLN A CA 1
ATOM 1868 C C . GLN A 1 265 ? 61.221 10.065 -51.791 1.00 50.72 265 GLN A C 1
ATOM 1870 O O . GLN A 1 265 ? 61.018 9.761 -52.959 1.00 50.72 265 GLN A O 1
ATOM 1875 N N . ASP A 1 266 ? 60.413 10.804 -51.041 1.00 47.50 266 ASP A N 1
ATOM 1876 C CA . ASP A 1 266 ? 59.353 11.660 -51.561 1.00 47.50 266 ASP A CA 1
ATOM 1877 C C . ASP A 1 266 ? 60.043 12.878 -52.193 1.00 47.50 266 ASP A C 1
ATOM 1879 O O . ASP A 1 266 ? 60.771 13.593 -51.488 1.00 47.50 266 ASP A O 1
ATOM 1883 N N . ASP A 1 267 ? 59.956 13.015 -53.518 1.00 55.44 267 ASP A N 1
ATOM 1884 C CA . ASP A 1 267 ? 60.593 14.103 -54.272 1.00 55.44 267 ASP A CA 1
ATOM 1885 C C . ASP A 1 267 ? 59.632 15.300 -54.504 1.00 55.44 267 ASP A C 1
ATOM 1887 O O . ASP A 1 267 ? 59.985 16.222 -55.255 1.00 55.44 267 ASP A O 1
ATOM 1891 N N . ASP A 1 268 ? 58.514 15.348 -53.755 1.00 51.44 268 ASP A N 1
ATOM 1892 C CA . ASP A 1 268 ? 57.549 16.460 -53.650 1.00 51.44 268 ASP A CA 1
ATOM 1893 C C . ASP A 1 268 ? 57.597 17.238 -52.306 1.00 51.44 268 ASP A C 1
ATOM 1895 O O . ASP A 1 268 ? 57.741 16.649 -51.207 1.00 51.44 268 ASP A O 1
#

Foldseek 3Di:
DPPDPAPFDFFDFDADPVRDTDGDGPQAPDAAWLQQHDPRPPPDHSPNHPQFQDFPPPPAPAPADTFGWDRDPNGPTTDTPDPLVQDPAFQPQHGPSPPRDHPPVQVQAQPFDPDPFPAPFDGFGFHGDPVRHHTDTGGDQQPFDAFQDQHDRRPPPDHPVVQVQAQHFDPPPDPAPADGWGWHADPVRHHTDTDGPQDDDDQFQPQHPRRPPPDHNPVQVQAQPFADPPDDPEPDDGFGFGQDPVSDTDGPDDPDPDHDDPPVDDPD

Secondary structure (DSSP, 8-state):
--S-SSSS---EEEE-TTS-EEEE-----PPP-SSSS-SS-SSSSSTT-TTTTSEES-S-SSSSPPEEEEE-TTT--EEEE-----PPP-SSSS-SS-SS-TTTT-TTTTSB-S-S-SSSPPPPEEEE-TTSSSEEEE---S-SPP-SSSS-SS-SSSSSTT-TTTTSBSS-S-SSSPPPPEEEE-TTSSSEEEE---------SSSS-SS-SSSSSTT-TTTTSEE--TT----S--EEEEEETTTEEEEES----S----SSS---